Protein AF-A0A3M7L663-F1 (afdb_monomer_lite)

Radius of gyration: 18.8 Å; chains: 1; bounding box: 42×42×55 Å

Sequence (219 aa):
MSFLPFLPAAGPGDQDYEDTRSYIASDLKSLSQASSSDVWRTAVEDASLVRLLQSLLVYLPRPYEPGYDETLASLTLKVLSSLFTTRRHSNDAPSPALRSRAVKPLLGLGFVLEAAALLGALPGSRAVLGAMLAANPRLLDALPGAGRALARSLRGDAAAAARALSDAVDDASSRTRLACALGGLRATLFALGALLPACPASTLRLLARQHDLLEAAAE

pLDDT: mean 84.43, std 10.23, range [50.69, 98.12]

Secondary structure (DSSP, 8-state):
--PPPP---SSTT-HHHHHHHHHHHHHHHHHHHS-HHHHHHHHHH-HHHHHHHHHHHHHSPPTTSTT--HHHHHHHHHHHHHHHTS-S--TTSPPHHHHHHHHGGG-SHHHHHHHHHHHTTSTTHHHHHHHHHHH-THHHHHHHHHHHHHHHHHHHHHHHHHHHHHHTTT-HHHHHHHHHHHHHHHHHHHHHHHHHHH-HHHHHHHHTT-HHHHHHHH-

Organism: Auxenochlorella protothecoides (NCBI:txid3075)

Structure (mmCIF, N/CA/C/O backbone):
data_AF-A0A3M7L663-F1
#
_entry.id   AF-A0A3M7L663-F1
#
loop_
_atom_site.group_PDB
_atom_site.id
_atom_site.type_symbol
_atom_site.label_atom_id
_atom_site.label_alt_id
_atom_site.label_comp_id
_atom_site.label_asym_id
_atom_site.label_entity_id
_atom_site.label_seq_id
_atom_site.pdbx_PDB_ins_code
_atom_site.Cartn_x
_atom_site.Cartn_y
_atom_site.Cartn_z
_atom_site.occupancy
_atom_site.B_iso_or_equiv
_atom_site.auth_seq_id
_atom_site.auth_comp_id
_atom_site.auth_asym_id
_atom_site.auth_atom_id
_atom_site.pdbx_PDB_model_num
ATOM 1 N N . MET A 1 1 ? -18.214 12.870 4.683 1.00 72.62 1 MET A N 1
ATOM 2 C CA . MET A 1 1 ? -17.071 13.225 3.813 1.00 72.62 1 MET A CA 1
ATOM 3 C C . MET A 1 1 ? -17.015 12.172 2.713 1.00 72.62 1 MET A C 1
ATOM 5 O O . MET A 1 1 ? -17.692 11.171 2.879 1.00 72.62 1 MET A O 1
ATOM 9 N N . SER A 1 2 ? -16.361 12.414 1.582 1.00 89.56 2 SER A N 1
ATOM 10 C CA . SER A 1 2 ? -16.129 11.383 0.562 1.00 89.56 2 SER A CA 1
ATOM 11 C C . SER A 1 2 ? -14.700 11.555 0.085 1.00 89.56 2 SER A C 1
ATOM 13 O O . SER A 1 2 ? -14.333 12.656 -0.311 1.00 89.56 2 SER A O 1
ATOM 15 N N . PHE A 1 3 ? -13.916 10.488 0.132 1.00 95.62 3 PHE A N 1
ATOM 16 C CA . PHE A 1 3 ? -12.515 10.483 -0.268 1.00 95.62 3 PHE A CA 1
ATOM 17 C C . PHE A 1 3 ? -12.392 10.113 -1.746 1.00 95.62 3 PHE A C 1
ATOM 19 O O . PHE A 1 3 ? -13.004 9.145 -2.211 1.00 95.62 3 PHE A O 1
ATOM 26 N N . LEU A 1 4 ? -11.594 10.879 -2.489 1.00 95.38 4 LEU A N 1
ATOM 27 C CA . LEU A 1 4 ? -11.255 10.548 -3.873 1.00 95.38 4 LEU A CA 1
ATOM 28 C C . LEU A 1 4 ? -10.287 9.358 -3.898 1.00 95.38 4 LEU A C 1
ATOM 30 O O . LEU A 1 4 ? -9.388 9.311 -3.063 1.00 95.38 4 LEU A O 1
ATOM 34 N N . PRO A 1 5 ? -10.435 8.386 -4.815 1.00 94.62 5 PRO A N 1
ATOM 35 C CA . PRO A 1 5 ? -9.419 7.359 -5.006 1.00 94.62 5 PRO A CA 1
ATOM 36 C C . PRO A 1 5 ? -8.158 7.972 -5.628 1.00 94.62 5 PRO A C 1
ATOM 38 O O . PRO A 1 5 ? -8.238 8.891 -6.439 1.00 94.62 5 PRO A O 1
ATOM 41 N N . PHE A 1 6 ? -6.996 7.424 -5.287 1.00 94.94 6 PHE A N 1
ATOM 42 C CA . PHE A 1 6 ? -5.737 7.779 -5.929 1.00 94.94 6 PHE A CA 1
ATOM 43 C C . PHE A 1 6 ? -5.602 7.017 -7.252 1.00 94.94 6 PHE A C 1
ATOM 45 O O . PHE A 1 6 ? -5.745 5.793 -7.288 1.00 94.94 6 PHE A O 1
ATOM 52 N N . LEU A 1 7 ? -5.327 7.731 -8.338 1.00 92.69 7 LEU A N 1
ATOM 53 C CA . LEU A 1 7 ? -5.101 7.161 -9.664 1.00 92.69 7 LEU A CA 1
ATOM 54 C C . LEU A 1 7 ? -3.700 7.552 -10.147 1.00 92.69 7 LEU A C 1
ATOM 56 O O . LEU A 1 7 ? -3.230 8.633 -9.794 1.00 92.69 7 LEU A O 1
ATOM 60 N N . PRO A 1 8 ? -3.015 6.691 -10.919 1.00 89.44 8 PRO A N 1
ATOM 61 C CA . PRO A 1 8 ? -1.727 7.049 -11.498 1.00 89.44 8 PRO A CA 1
ATOM 62 C C . PRO A 1 8 ? -1.898 8.173 -12.528 1.00 89.44 8 PRO A C 1
ATOM 64 O O . PRO A 1 8 ? -2.930 8.245 -13.197 1.00 89.44 8 PRO A O 1
ATOM 67 N N . ALA A 1 9 ? -0.874 9.015 -12.679 1.00 88.31 9 ALA A N 1
ATOM 68 C CA . ALA A 1 9 ? -0.853 10.057 -13.702 1.00 88.31 9 ALA A CA 1
ATOM 69 C C . ALA A 1 9 ? -1.015 9.449 -15.106 1.00 88.31 9 ALA A C 1
ATOM 71 O O . ALA A 1 9 ? -0.360 8.456 -15.438 1.00 88.31 9 ALA A O 1
ATOM 72 N N . ALA A 1 10 ? -1.849 10.062 -15.947 1.00 86.81 10 ALA A N 1
ATOM 73 C CA . ALA A 1 10 ? -2.042 9.643 -17.334 1.00 86.81 10 ALA A CA 1
ATOM 74 C C . ALA A 1 10 ? -0.840 9.998 -18.228 1.00 86.81 10 ALA A C 1
ATOM 76 O O . ALA A 1 10 ? -0.650 9.400 -19.288 1.00 86.81 10 ALA A O 1
ATOM 77 N N . GLY A 1 11 ? -0.008 10.953 -17.801 1.00 83.81 11 GLY A N 1
ATOM 78 C CA . GLY A 1 11 ? 1.211 11.346 -18.497 1.00 83.81 11 GLY A CA 1
ATOM 79 C C . GLY A 1 11 ? 1.946 12.515 -17.830 1.00 83.81 11 GLY A C 1
ATOM 80 O O . GLY A 1 11 ? 1.529 13.007 -16.781 1.00 83.81 11 GLY A O 1
ATOM 81 N N . PRO A 1 12 ? 3.065 12.969 -18.422 1.00 79.62 12 PRO A N 1
ATOM 82 C CA . PRO A 1 12 ? 3.799 14.131 -17.932 1.00 79.62 12 PRO A CA 1
ATOM 83 C C . PRO A 1 12 ? 2.931 15.396 -17.962 1.00 79.62 12 PRO A C 1
ATOM 85 O O . PRO A 1 12 ? 2.367 15.726 -19.003 1.00 79.62 12 PRO A O 1
ATOM 88 N N . GLY A 1 13 ? 2.870 16.126 -16.844 1.00 81.00 13 GLY A N 1
ATOM 89 C CA . GLY A 1 13 ? 2.108 17.379 -16.747 1.00 81.00 13 GLY A CA 1
ATOM 90 C C . GLY A 1 13 ? 0.595 17.199 -16.592 1.00 81.00 13 GLY A C 1
ATOM 91 O O . GLY A 1 13 ? -0.155 18.119 -16.905 1.00 81.00 13 GLY A O 1
ATOM 92 N N . ASP A 1 14 ? 0.149 16.028 -16.139 1.00 89.75 14 ASP A N 1
ATOM 93 C CA . ASP A 1 14 ? -1.253 15.757 -15.828 1.00 89.75 14 ASP A CA 1
ATOM 94 C C . ASP A 1 14 ? -1.731 16.617 -14.640 1.00 89.75 14 ASP A C 1
ATOM 96 O O . ASP A 1 14 ? -1.441 16.331 -13.476 1.00 89.75 14 ASP A O 1
ATOM 100 N N . GLN A 1 15 ? -2.435 17.709 -14.950 1.00 89.88 15 GLN A N 1
ATOM 101 C CA . GLN A 1 15 ? -2.935 18.652 -13.948 1.00 89.88 15 GLN A CA 1
ATOM 102 C C . GLN A 1 15 ? -4.037 18.033 -13.079 1.00 89.88 15 GLN A C 1
ATOM 104 O O . GLN A 1 15 ? -4.064 18.278 -11.874 1.00 89.88 15 GLN A O 1
ATOM 109 N N . ASP A 1 16 ? -4.895 17.189 -13.659 1.00 89.25 16 ASP A N 1
ATOM 110 C CA . ASP A 1 16 ? -5.972 16.521 -12.923 1.00 89.25 16 ASP A CA 1
ATOM 111 C C . ASP A 1 16 ? -5.389 15.571 -11.865 1.00 89.25 16 ASP A C 1
ATOM 113 O O . ASP A 1 16 ? -5.913 15.464 -10.749 1.00 89.25 16 ASP A O 1
ATOM 117 N N . TYR A 1 17 ? -4.266 14.917 -12.183 1.00 90.88 17 TYR A N 1
ATOM 118 C CA . TYR A 1 17 ? -3.497 14.124 -11.226 1.00 90.88 17 TYR A CA 1
ATOM 119 C C . TYR A 1 17 ? -2.946 14.975 -10.072 1.00 90.88 17 TYR A C 1
ATOM 121 O O . TYR A 1 17 ? -3.133 14.604 -8.911 1.00 90.88 17 TYR A O 1
ATOM 129 N N . GLU A 1 18 ? -2.299 16.111 -10.351 1.00 91.62 18 GLU A N 1
ATOM 130 C CA . GLU A 1 18 ? -1.720 16.967 -9.301 1.00 91.62 18 GLU A CA 1
ATOM 131 C C . GLU A 1 18 ? -2.792 17.609 -8.405 1.00 91.62 18 GLU A C 1
ATOM 133 O O . GLU A 1 18 ? -2.623 17.683 -7.180 1.00 91.62 18 GLU A O 1
ATOM 138 N N . ASP A 1 19 ? -3.929 18.000 -8.981 1.00 92.81 19 ASP A N 1
ATOM 139 C CA . ASP A 1 19 ? -5.071 18.528 -8.236 1.00 92.81 19 ASP A CA 1
ATOM 140 C C . ASP A 1 19 ? -5.664 17.437 -7.330 1.00 92.81 19 ASP A C 1
ATOM 142 O O . ASP A 1 19 ? -5.813 17.632 -6.118 1.00 92.81 19 ASP A O 1
ATOM 146 N N . THR A 1 20 ? -5.919 16.243 -7.880 1.00 93.00 20 THR A N 1
ATOM 147 C CA . THR A 1 20 ? -6.428 15.088 -7.121 1.00 93.00 20 THR A CA 1
ATOM 148 C C . THR A 1 20 ? -5.476 14.699 -5.992 1.00 93.00 20 THR A C 1
ATOM 150 O O . THR A 1 20 ? -5.899 14.492 -4.850 1.00 93.00 20 THR A O 1
ATOM 153 N N . ARG A 1 21 ? -4.172 14.648 -6.276 1.00 94.38 21 ARG A N 1
ATOM 154 C CA . ARG A 1 21 ? -3.126 14.370 -5.288 1.00 94.38 21 ARG A CA 1
ATOM 155 C C . ARG A 1 21 ? -3.122 15.409 -4.168 1.00 94.38 21 ARG A C 1
ATOM 157 O O . ARG A 1 21 ? -3.004 15.031 -3.002 1.00 94.38 21 ARG A O 1
ATOM 164 N N . SER A 1 22 ? -3.300 16.688 -4.492 1.00 94.75 22 SER A N 1
ATOM 165 C CA . SER A 1 22 ? -3.362 17.776 -3.508 1.00 94.75 22 SER A CA 1
ATOM 166 C C . SER A 1 22 ? -4.582 17.661 -2.588 1.00 94.75 22 SER A C 1
ATOM 168 O O . SER A 1 22 ? -4.446 17.800 -1.368 1.00 94.75 22 SER A O 1
ATOM 170 N N . TYR A 1 23 ? -5.757 17.329 -3.137 1.00 95.62 23 TYR A N 1
ATOM 171 C CA . TYR A 1 23 ? -6.958 17.057 -2.338 1.00 95.62 23 TYR A CA 1
ATOM 172 C C . TYR A 1 23 ? -6.752 15.869 -1.395 1.00 95.62 23 TYR A C 1
ATOM 174 O O . TYR A 1 23 ? -6.980 15.987 -0.190 1.00 95.62 23 TYR A O 1
ATOM 182 N N . ILE A 1 24 ? -6.230 14.755 -1.913 1.00 97.06 24 ILE A N 1
ATOM 183 C CA . ILE A 1 24 ? -5.941 13.559 -1.114 1.00 97.06 24 ILE A CA 1
ATOM 184 C C . ILE A 1 24 ? -4.927 13.871 -0.004 1.00 97.06 24 ILE A C 1
ATOM 186 O O . ILE A 1 24 ? -5.111 13.447 1.138 1.00 97.06 24 ILE A O 1
ATOM 190 N N . ALA A 1 25 ? -3.871 14.632 -0.296 1.00 97.00 25 ALA A N 1
ATOM 191 C CA . ALA A 1 25 ? -2.881 15.027 0.702 1.00 97.00 25 ALA A CA 1
ATOM 192 C C . ALA A 1 25 ? -3.508 15.863 1.831 1.00 97.00 25 ALA A C 1
ATOM 194 O O . ALA A 1 25 ? -3.202 15.638 3.004 1.00 97.00 25 ALA A O 1
ATOM 195 N N . SER A 1 26 ? -4.412 16.790 1.500 1.00 97.06 26 SER A N 1
ATOM 196 C CA . SER A 1 26 ? -5.162 17.590 2.478 1.00 97.06 26 SER A CA 1
ATOM 197 C C . SER A 1 26 ? -6.078 16.728 3.358 1.00 97.06 26 SER A C 1
ATOM 199 O O . SER A 1 26 ? -6.075 16.863 4.589 1.00 97.06 26 SER A O 1
ATOM 201 N N . ASP A 1 27 ? -6.802 15.787 2.752 1.00 97.12 27 ASP A N 1
ATOM 202 C CA . ASP A 1 27 ? -7.691 14.857 3.453 1.00 97.12 27 ASP A CA 1
ATOM 203 C C . ASP A 1 27 ? -6.912 13.948 4.410 1.00 97.12 27 ASP A C 1
ATOM 205 O O . ASP A 1 27 ? -7.245 13.830 5.594 1.00 97.12 27 ASP A O 1
ATOM 209 N N . LEU A 1 28 ? -5.817 13.349 3.936 1.00 97.56 28 LEU A N 1
ATOM 210 C CA . LEU A 1 28 ? -4.963 12.503 4.766 1.00 97.56 28 LEU A CA 1
ATOM 211 C C . LEU A 1 28 ? -4.250 13.300 5.857 1.00 97.56 28 LEU A C 1
ATOM 213 O O . LEU A 1 28 ? -4.067 12.785 6.959 1.00 97.56 28 LEU A O 1
ATOM 217 N N . LYS A 1 29 ? -3.862 14.553 5.593 1.00 97.75 29 LYS A N 1
ATOM 218 C CA . LYS A 1 29 ? -3.292 15.441 6.612 1.00 97.75 29 LYS A CA 1
ATOM 219 C C . LYS A 1 29 ? -4.296 15.675 7.733 1.00 97.75 29 LYS A C 1
ATOM 221 O O . LYS A 1 29 ? -3.938 15.469 8.893 1.00 97.75 29 LYS A O 1
ATOM 226 N N . SER A 1 30 ? -5.536 16.007 7.383 1.00 96.75 30 SER A N 1
ATOM 227 C CA . SER A 1 30 ? -6.635 16.188 8.337 1.00 96.75 30 SER A CA 1
ATOM 228 C C . SER A 1 30 ? -6.870 14.921 9.166 1.00 96.75 30 SER A C 1
ATOM 230 O O . SER A 1 30 ? -6.869 14.974 10.394 1.00 96.75 30 SER A O 1
ATOM 232 N N . LEU A 1 31 ? -6.955 13.754 8.518 1.00 95.94 31 LEU A N 1
ATOM 233 C CA . LEU A 1 31 ? -7.116 12.468 9.206 1.00 95.94 31 LEU A CA 1
ATOM 234 C C . LEU A 1 31 ? -5.916 12.092 10.083 1.00 95.94 31 LEU A C 1
ATOM 236 O O . LEU A 1 31 ? -6.095 11.512 11.150 1.00 95.94 31 LEU A O 1
ATOM 240 N N . SER A 1 32 ? -4.692 12.420 9.666 1.00 94.94 32 SER A N 1
ATOM 241 C CA . SER A 1 32 ? -3.479 12.109 10.434 1.00 94.94 32 SER A CA 1
ATOM 242 C C . SER A 1 32 ? -3.368 12.902 11.740 1.00 94.94 32 SER A C 1
ATOM 244 O O . SER A 1 32 ? -2.608 12.513 12.626 1.00 94.94 32 SER A O 1
ATOM 246 N N . GLN A 1 33 ? -4.101 14.013 11.841 1.00 95.19 33 GLN A N 1
ATOM 247 C CA . GLN A 1 33 ? -4.189 14.867 13.025 1.00 95.19 33 GLN A CA 1
ATOM 248 C C . GLN A 1 33 ? -5.426 14.554 13.881 1.00 95.19 33 GLN A C 1
ATOM 250 O O . GLN A 1 33 ? -5.498 14.992 15.028 1.00 95.19 33 GLN A O 1
ATOM 255 N N . ALA A 1 34 ? -6.389 13.801 13.341 1.00 93.38 34 ALA A N 1
ATOM 256 C CA . ALA A 1 34 ? -7.596 13.403 14.047 1.00 93.38 34 ALA A CA 1
ATOM 257 C C . ALA A 1 34 ? -7.304 12.357 15.133 1.00 93.38 34 ALA A C 1
ATOM 259 O O . ALA A 1 34 ? -6.309 11.625 15.091 1.00 93.38 34 ALA A O 1
ATOM 260 N N . SER A 1 35 ? -8.209 12.250 16.109 1.00 90.81 35 SER A N 1
ATOM 261 C CA . SER A 1 35 ? -8.123 11.184 17.103 1.00 90.81 35 SER A CA 1
ATOM 262 C C . SER A 1 35 ? -8.306 9.821 16.429 1.00 90.81 35 SER A C 1
ATOM 264 O O . SER A 1 35 ? -9.033 9.680 15.443 1.00 90.81 35 SER A O 1
ATOM 266 N N . SER A 1 36 ? -7.694 8.770 16.974 1.00 89.06 36 SER A N 1
ATOM 267 C CA . SER A 1 36 ? -7.859 7.431 16.400 1.00 89.06 36 SER A CA 1
ATOM 268 C C . SER A 1 36 ? -9.311 6.944 16.429 1.00 89.06 36 SER A C 1
ATOM 270 O O . SER A 1 36 ? -9.698 6.174 15.555 1.00 89.06 36 SER A O 1
ATOM 272 N N . SER A 1 37 ? -10.122 7.403 17.392 1.00 88.12 37 SER A N 1
ATOM 273 C CA . SER A 1 37 ? -11.564 7.127 17.427 1.00 88.12 37 SER A CA 1
ATOM 274 C C . SER A 1 37 ? -12.286 7.751 16.228 1.00 88.12 37 SER A C 1
ATOM 276 O O . SER A 1 37 ? -13.129 7.091 15.626 1.00 88.12 37 SER A O 1
ATOM 278 N N . ASP A 1 38 ? -11.924 8.973 15.828 1.00 90.81 38 ASP A N 1
ATOM 279 C CA . ASP A 1 38 ? -12.528 9.645 14.669 1.00 90.81 38 ASP A CA 1
ATOM 280 C C . ASP A 1 38 ? -12.096 9.001 13.347 1.00 90.81 38 ASP A C 1
ATOM 282 O O . ASP A 1 38 ? -12.925 8.796 12.458 1.00 90.81 38 ASP A O 1
ATOM 286 N N . VAL A 1 39 ? -10.826 8.595 13.233 1.00 92.88 39 VAL A N 1
ATOM 287 C CA . VAL A 1 39 ? -10.336 7.830 12.071 1.00 92.88 39 VAL A CA 1
ATOM 288 C C . VAL A 1 39 ? -11.094 6.507 11.943 1.00 92.88 39 VAL A C 1
ATOM 290 O O . VAL A 1 39 ? -11.540 6.139 10.857 1.00 92.88 39 VAL A O 1
ATOM 293 N N . TRP A 1 40 ? -11.297 5.807 13.061 1.00 90.75 40 TRP A N 1
ATOM 294 C CA . TRP A 1 40 ? -12.079 4.575 13.096 1.00 90.75 40 TRP A CA 1
ATOM 295 C C . TRP A 1 40 ? -13.548 4.786 12.737 1.00 90.75 40 TRP A C 1
ATOM 297 O O . TRP A 1 40 ? -14.097 3.990 11.976 1.00 90.75 40 TRP A O 1
ATOM 307 N N . ARG A 1 41 ? -14.178 5.841 13.263 1.00 90.75 41 ARG A N 1
ATOM 308 C CA . ARG A 1 41 ? -15.555 6.214 12.920 1.00 90.75 41 ARG A CA 1
ATOM 309 C C . ARG A 1 41 ? -15.678 6.447 11.415 1.00 90.75 41 ARG A C 1
ATOM 311 O O . ARG A 1 41 ? -16.506 5.816 10.768 1.00 90.75 41 ARG A O 1
ATOM 318 N N . THR A 1 42 ? -14.758 7.229 10.853 1.00 93.94 42 THR A N 1
ATOM 319 C CA . THR A 1 42 ? -14.693 7.520 9.415 1.00 93.94 42 THR A CA 1
ATOM 320 C C . THR A 1 42 ? -14.548 6.242 8.590 1.00 93.94 42 THR A C 1
ATOM 322 O O . THR A 1 42 ? -15.305 6.034 7.653 1.00 93.94 42 THR A O 1
ATOM 325 N N . ALA A 1 43 ? -13.635 5.338 8.958 1.00 93.19 43 ALA A N 1
ATOM 326 C CA . ALA A 1 43 ? -13.425 4.086 8.224 1.00 93.19 43 ALA A CA 1
ATOM 327 C C . ALA A 1 43 ? -14.631 3.128 8.269 1.00 93.19 43 ALA A C 1
ATOM 329 O O . ALA A 1 43 ? -14.787 2.293 7.378 1.00 93.19 43 ALA A O 1
ATOM 330 N N . VAL A 1 44 ? -15.462 3.208 9.314 1.00 91.69 44 VAL A N 1
ATOM 331 C CA . VAL A 1 44 ? -16.685 2.401 9.449 1.00 91.69 44 VAL A CA 1
ATOM 332 C C . VAL A 1 44 ? -17.847 3.016 8.669 1.00 91.69 44 VAL A C 1
ATOM 334 O O . VAL A 1 44 ? -18.614 2.280 8.049 1.00 91.69 44 VAL A O 1
ATOM 337 N N . GLU A 1 45 ? -17.987 4.338 8.716 1.00 92.75 45 GLU A N 1
ATOM 338 C CA . GLU A 1 45 ? -19.111 5.070 8.123 1.00 92.75 45 GLU A CA 1
ATOM 339 C C . GLU A 1 45 ? -18.915 5.351 6.630 1.00 92.75 45 GLU A C 1
ATOM 341 O O . GLU A 1 45 ? -19.888 5.391 5.879 1.00 92.75 45 GLU A O 1
ATOM 346 N N . ASP A 1 46 ? -17.668 5.498 6.183 1.00 94.31 46 ASP A N 1
ATOM 347 C CA . ASP A 1 46 ? -17.324 5.878 4.820 1.00 94.31 46 ASP A CA 1
ATOM 348 C C . ASP A 1 46 ? -16.334 4.891 4.184 1.00 94.31 46 ASP A C 1
ATOM 350 O O . ASP A 1 46 ? -15.119 4.909 4.405 1.00 94.31 46 ASP A O 1
ATOM 354 N N . ALA A 1 47 ? -16.870 4.030 3.317 1.00 93.31 47 ALA A N 1
ATOM 355 C CA . ALA A 1 47 ? -16.088 3.042 2.584 1.00 93.31 47 ALA A CA 1
ATOM 356 C C . ALA A 1 47 ? -15.084 3.667 1.596 1.00 93.31 47 ALA A C 1
ATOM 358 O O . ALA A 1 47 ? -14.161 2.972 1.158 1.00 93.31 47 ALA A O 1
ATOM 359 N N . SER A 1 48 ? -15.242 4.943 1.224 1.00 96.44 48 SER A N 1
ATOM 360 C CA . SER A 1 48 ? -14.320 5.617 0.306 1.00 96.44 48 SER A CA 1
ATOM 361 C C . SER A 1 48 ? -12.936 5.830 0.924 1.00 96.44 48 SER A C 1
ATOM 363 O O . SER A 1 48 ? -11.951 5.731 0.198 1.00 96.44 48 SER A O 1
ATOM 365 N N . LEU A 1 49 ? -12.820 5.954 2.256 1.00 96.81 49 LEU A N 1
ATOM 366 C CA . LEU A 1 49 ? -11.518 5.999 2.937 1.00 96.81 49 LEU A CA 1
ATOM 367 C C . LEU A 1 49 ? -10.721 4.711 2.705 1.00 96.81 49 LEU A C 1
ATOM 369 O O . LEU A 1 49 ? -9.540 4.743 2.364 1.00 96.81 49 LEU A O 1
ATOM 373 N N . VAL A 1 50 ? -11.368 3.554 2.862 1.00 95.44 50 VAL A N 1
ATOM 374 C CA . VAL A 1 50 ? -10.712 2.255 2.651 1.00 95.44 50 VAL A CA 1
ATOM 375 C C . VAL A 1 50 ? -10.288 2.098 1.191 1.00 95.44 50 VAL A C 1
ATOM 377 O O . VAL A 1 50 ? -9.189 1.613 0.929 1.00 95.44 50 VAL A O 1
ATOM 380 N N . ARG A 1 51 ? -11.117 2.555 0.243 1.00 96.19 51 ARG A N 1
ATOM 381 C CA . ARG A 1 51 ? -10.780 2.549 -1.190 1.00 96.19 51 ARG A CA 1
ATOM 382 C C . ARG A 1 51 ? -9.606 3.471 -1.507 1.00 96.19 51 ARG A C 1
ATOM 384 O O . ARG A 1 51 ? -8.719 3.056 -2.246 1.00 96.19 51 ARG A O 1
ATOM 391 N N . LEU A 1 52 ? -9.563 4.667 -0.917 1.00 97.50 52 LEU A N 1
ATOM 392 C CA . LEU A 1 52 ? -8.425 5.575 -1.025 1.00 97.50 52 LEU A CA 1
ATOM 393 C C . LEU A 1 52 ? -7.144 4.886 -0.536 1.00 97.50 52 LEU A C 1
ATOM 395 O O . LEU A 1 52 ? -6.176 4.801 -1.286 1.00 97.50 52 LEU A O 1
ATOM 399 N N . LEU A 1 53 ? -7.154 4.310 0.670 1.00 97.62 53 LEU A N 1
ATOM 400 C CA . LEU A 1 53 ? -5.991 3.601 1.214 1.00 97.62 53 LEU A CA 1
ATOM 401 C C . LEU A 1 53 ? -5.549 2.444 0.306 1.00 97.62 53 LEU A C 1
ATOM 403 O O . LEU A 1 53 ? -4.365 2.325 0.017 1.00 97.62 53 LEU A O 1
ATOM 407 N N . GLN A 1 54 ? -6.479 1.630 -0.202 1.00 96.62 54 GLN A N 1
ATOM 408 C CA . GLN A 1 54 ? -6.161 0.571 -1.168 1.00 96.62 54 GLN A CA 1
ATOM 409 C C . GLN A 1 54 ? -5.503 1.128 -2.433 1.00 96.62 54 GLN A C 1
ATOM 411 O O . GLN A 1 54 ? -4.488 0.602 -2.880 1.00 96.62 54 GLN A O 1
ATOM 416 N N . SER A 1 55 ? -6.066 2.195 -2.996 1.00 96.88 55 SER A N 1
ATOM 417 C CA . SER A 1 55 ? -5.550 2.809 -4.216 1.00 96.88 55 SER A CA 1
ATOM 418 C C . SER A 1 55 ? -4.172 3.452 -4.023 1.00 96.88 55 SER A C 1
ATOM 420 O O . SER A 1 55 ? -3.320 3.303 -4.888 1.00 96.88 55 SER A O 1
ATOM 422 N N . LEU A 1 56 ? -3.898 4.058 -2.862 1.00 97.00 56 LEU A N 1
ATOM 423 C CA . LEU A 1 56 ? -2.570 4.573 -2.512 1.00 97.00 56 LEU A CA 1
ATOM 424 C C . LEU A 1 56 ? -1.551 3.448 -2.379 1.00 97.00 56 LEU A C 1
ATOM 426 O O . LEU A 1 56 ? -0.454 3.549 -2.918 1.00 97.00 56 LEU A O 1
ATOM 430 N N . LEU A 1 57 ? -1.916 2.357 -1.697 1.00 95.56 57 LEU A N 1
ATOM 431 C CA . LEU A 1 57 ? -1.039 1.196 -1.580 1.00 95.56 57 LEU A CA 1
ATOM 432 C C . LEU A 1 57 ? -0.662 0.653 -2.960 1.00 95.56 57 LEU A C 1
ATOM 434 O O . LEU A 1 57 ? 0.492 0.307 -3.171 1.00 95.56 57 LEU A O 1
ATOM 438 N N . VAL A 1 58 ? -1.594 0.614 -3.909 1.00 93.19 58 VAL A N 1
ATOM 439 C CA . VAL A 1 58 ? -1.349 0.040 -5.239 1.00 93.19 58 VAL A CA 1
ATOM 440 C C . VAL A 1 58 ? -0.631 1.011 -6.176 1.00 93.19 58 VAL A C 1
ATOM 442 O O . VAL A 1 58 ? 0.334 0.613 -6.816 1.00 93.19 58 VAL A O 1
ATOM 445 N N . TYR A 1 59 ? -1.079 2.262 -6.262 1.00 94.50 59 TYR A N 1
ATOM 446 C CA . TYR A 1 59 ? -0.689 3.168 -7.347 1.00 94.50 59 TYR A CA 1
ATOM 447 C C . TYR A 1 59 ? 0.297 4.263 -6.944 1.00 94.50 59 TYR A C 1
ATOM 449 O O . TYR A 1 59 ? 0.851 4.907 -7.833 1.00 94.50 59 TYR A O 1
ATOM 457 N N . LEU A 1 60 ? 0.528 4.509 -5.648 1.00 94.12 60 LEU A N 1
ATOM 458 C CA . LEU A 1 60 ? 1.555 5.471 -5.250 1.00 94.12 60 LEU A CA 1
ATOM 459 C C . LEU A 1 60 ? 2.931 4.921 -5.655 1.00 94.12 60 LEU A C 1
ATOM 461 O O . LEU A 1 60 ? 3.233 3.778 -5.277 1.00 94.12 60 LEU A O 1
ATOM 465 N N . PRO A 1 61 ? 3.771 5.702 -6.367 1.00 91.94 61 PRO A N 1
ATOM 466 C CA . PRO A 1 61 ? 5.104 5.250 -6.725 1.00 91.94 61 PRO A CA 1
ATOM 467 C C . PRO A 1 61 ? 5.875 4.806 -5.487 1.00 91.94 61 PRO A C 1
ATOM 469 O O . PRO A 1 61 ? 5.643 5.275 -4.371 1.00 91.94 61 PRO A O 1
ATOM 472 N N . ARG A 1 62 ? 6.765 3.845 -5.663 1.00 90.75 62 ARG A N 1
ATOM 473 C CA . ARG A 1 62 ? 7.554 3.247 -4.588 1.00 90.75 62 ARG A CA 1
ATOM 474 C C . ARG A 1 62 ? 8.750 4.138 -4.254 1.00 90.75 62 ARG A C 1
ATOM 476 O O . ARG A 1 62 ? 9.166 4.912 -5.108 1.00 90.75 62 ARG A O 1
ATOM 483 N N . PRO A 1 63 ? 9.392 3.987 -3.077 1.00 89.81 63 PRO A N 1
ATOM 484 C CA . PRO A 1 63 ? 10.545 4.812 -2.677 1.00 89.81 63 PRO A CA 1
ATOM 485 C C . PRO A 1 63 ? 11.708 4.844 -3.675 1.00 89.81 63 PRO A C 1
ATOM 487 O O . PRO A 1 63 ? 12.594 5.690 -3.606 1.00 89.81 63 PRO A O 1
ATOM 490 N N . TYR A 1 64 ? 11.735 3.871 -4.574 1.00 83.38 64 TYR A N 1
ATOM 491 C CA . TYR A 1 64 ? 12.742 3.709 -5.595 1.00 83.38 64 TYR A CA 1
ATOM 492 C C . TYR A 1 64 ? 12.334 4.155 -7.002 1.00 83.38 64 TYR A C 1
ATOM 494 O O . TYR A 1 64 ? 13.158 4.088 -7.920 1.00 83.38 64 TYR A O 1
ATOM 502 N N . GLU A 1 65 ? 11.079 4.539 -7.181 1.00 87.38 65 GLU A N 1
ATOM 503 C CA . GLU A 1 65 ? 10.518 4.949 -8.457 1.00 87.38 65 GLU A CA 1
ATOM 504 C C . GLU A 1 65 ? 10.541 6.478 -8.581 1.00 87.38 65 GLU A C 1
ATOM 506 O O . GLU A 1 65 ? 10.414 7.195 -7.581 1.00 87.38 65 GLU A O 1
ATOM 511 N N . PRO A 1 66 ? 10.694 7.012 -9.804 1.00 86.19 66 PRO A N 1
ATOM 512 C CA . PRO A 1 66 ? 10.488 8.431 -10.054 1.00 86.19 66 PRO A CA 1
ATOM 513 C C . PRO A 1 66 ? 9.081 8.866 -9.626 1.00 86.19 66 PRO A C 1
ATOM 515 O O . PRO A 1 66 ? 8.110 8.147 -9.844 1.00 86.19 66 PRO A O 1
ATOM 518 N N . GLY A 1 67 ? 8.968 10.059 -9.041 1.00 87.81 67 GLY A N 1
ATOM 519 C CA . GLY A 1 67 ? 7.677 10.592 -8.592 1.00 87.81 67 GLY A CA 1
ATOM 520 C C . GLY A 1 67 ? 7.201 10.065 -7.235 1.00 87.81 67 GLY A C 1
ATOM 521 O O . GLY A 1 67 ? 6.060 10.329 -6.862 1.00 87.81 67 GLY A O 1
ATOM 522 N N . TYR A 1 68 ? 8.053 9.357 -6.481 1.00 92.06 68 TYR A N 1
ATOM 523 C CA . TYR A 1 68 ? 7.758 8.997 -5.094 1.00 92.06 68 TYR A CA 1
ATOM 524 C C . TYR A 1 68 ? 7.434 10.226 -4.241 1.00 92.06 68 TYR A C 1
ATOM 526 O O . TYR A 1 68 ? 8.214 11.177 -4.165 1.00 92.06 68 TYR A O 1
ATOM 534 N N . ASP A 1 69 ? 6.299 10.163 -3.549 1.00 94.19 69 ASP A N 1
ATOM 535 C CA . ASP A 1 69 ? 5.873 11.171 -2.589 1.00 94.19 69 ASP A CA 1
ATOM 536 C C . ASP A 1 69 ? 5.966 10.619 -1.163 1.00 94.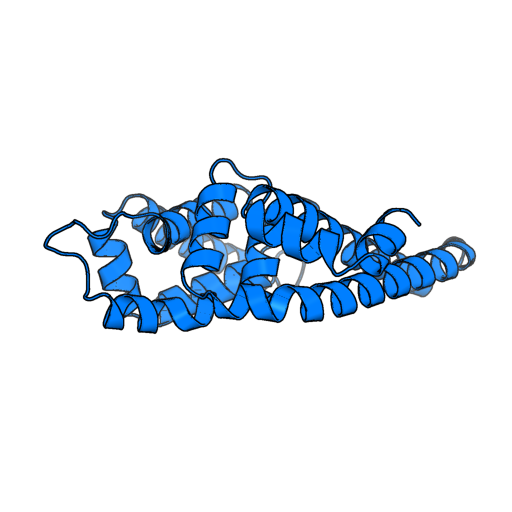19 69 ASP A C 1
ATOM 538 O O . ASP A 1 69 ? 5.041 9.986 -0.643 1.00 94.19 69 ASP A O 1
ATOM 542 N N . GLU A 1 70 ? 7.095 10.891 -0.507 1.00 95.56 70 GLU A N 1
ATOM 543 C CA . GLU A 1 70 ? 7.327 10.488 0.882 1.00 95.56 70 GLU A CA 1
ATOM 544 C C . GLU A 1 70 ? 6.321 11.121 1.853 1.00 95.56 70 GLU A C 1
ATOM 546 O O . GLU A 1 70 ? 5.961 10.509 2.864 1.00 95.56 70 GLU A O 1
ATOM 551 N N . THR A 1 71 ? 5.826 12.324 1.548 1.00 96.19 71 THR A N 1
ATOM 552 C CA . THR A 1 71 ? 4.838 13.003 2.392 1.00 96.19 71 THR A CA 1
ATOM 553 C C . THR A 1 71 ? 3.528 12.232 2.359 1.00 96.19 71 THR A C 1
ATOM 555 O O . THR A 1 71 ? 2.976 11.903 3.413 1.00 96.19 71 THR A O 1
ATOM 558 N N . LEU A 1 72 ? 3.055 11.880 1.164 1.00 96.69 72 LEU A N 1
ATOM 559 C CA . LEU A 1 72 ? 1.815 11.131 1.000 1.00 96.69 72 LEU A CA 1
ATOM 560 C C . LEU A 1 72 ? 1.924 9.714 1.575 1.00 96.69 72 LEU A C 1
ATOM 562 O O . LEU A 1 72 ? 1.010 9.258 2.269 1.00 96.69 72 LEU A O 1
ATOM 566 N N . ALA A 1 73 ? 3.065 9.047 1.385 1.00 97.25 73 ALA A N 1
ATOM 567 C CA . ALA A 1 73 ? 3.346 7.750 1.997 1.00 97.25 73 ALA A CA 1
ATOM 568 C C . ALA A 1 73 ? 3.356 7.835 3.538 1.00 97.25 73 ALA A C 1
ATOM 570 O O . ALA A 1 73 ? 2.734 7.016 4.219 1.00 97.25 73 ALA A O 1
ATOM 571 N N . SER A 1 74 ? 3.974 8.874 4.107 1.00 97.69 74 SER A N 1
ATOM 572 C CA . SER A 1 74 ? 4.008 9.112 5.556 1.00 97.69 74 SER A CA 1
ATOM 573 C C . SER A 1 74 ? 2.627 9.401 6.143 1.00 97.69 74 SER A C 1
ATOM 575 O O . SER A 1 74 ? 2.290 8.901 7.218 1.00 97.69 74 SER A O 1
ATOM 577 N N . LEU A 1 75 ? 1.802 10.189 5.450 1.00 98.12 75 LEU A N 1
ATOM 578 C CA . LEU A 1 75 ? 0.419 10.441 5.853 1.00 98.12 75 LEU A CA 1
ATOM 579 C C . LEU A 1 75 ? -0.418 9.157 5.800 1.00 98.12 75 LEU A C 1
ATOM 581 O O . LEU A 1 75 ? -1.123 8.843 6.760 1.00 98.12 75 LEU A O 1
ATOM 585 N N . THR A 1 76 ? -0.265 8.370 4.733 1.00 97.75 76 THR A N 1
ATOM 586 C CA . THR A 1 76 ? -0.900 7.052 4.586 1.00 97.75 76 THR A CA 1
ATOM 587 C C . THR A 1 76 ? -0.526 6.133 5.748 1.00 97.75 76 THR A C 1
ATOM 589 O O . THR A 1 76 ? -1.403 5.541 6.382 1.00 97.75 76 THR A O 1
ATOM 592 N N . LEU A 1 77 ? 0.763 6.065 6.099 1.00 96.94 77 LEU A N 1
ATOM 593 C CA . LEU A 1 77 ? 1.241 5.274 7.230 1.00 96.94 77 LEU A CA 1
ATOM 594 C C . LEU A 1 77 ? 0.626 5.731 8.557 1.00 96.94 77 LEU A C 1
ATOM 596 O O . LEU A 1 77 ? 0.247 4.887 9.366 1.00 96.94 77 LEU A O 1
ATOM 600 N N . LYS A 1 78 ? 0.498 7.041 8.795 1.00 96.44 78 LYS A N 1
ATOM 601 C CA . LYS A 1 78 ? -0.131 7.569 10.018 1.00 96.44 78 LYS A CA 1
ATOM 602 C C . LYS A 1 78 ? -1.598 7.161 10.125 1.00 96.44 78 LYS A C 1
ATOM 604 O O . LYS A 1 78 ? -2.020 6.711 11.189 1.00 96.44 78 LYS A O 1
ATOM 609 N N . VAL A 1 79 ? -2.357 7.249 9.031 1.00 96.38 79 VAL A N 1
ATOM 610 C CA . VAL A 1 79 ? -3.763 6.814 9.003 1.00 96.38 79 VAL A CA 1
ATOM 611 C C . VAL A 1 79 ? -3.871 5.306 9.244 1.00 96.38 79 VAL A C 1
ATOM 613 O O . VAL A 1 79 ? -4.643 4.873 10.100 1.00 96.38 79 VAL A O 1
ATOM 616 N N . LEU A 1 80 ? -3.047 4.494 8.572 1.00 95.75 80 LEU A N 1
ATOM 617 C CA . LEU A 1 80 ? -2.993 3.047 8.813 1.00 95.75 80 LEU A CA 1
ATOM 618 C C . LEU A 1 80 ? -2.574 2.722 10.252 1.00 95.75 80 LEU A C 1
ATOM 620 O O . LEU A 1 80 ? -3.123 1.809 10.863 1.00 95.75 80 LEU A O 1
ATOM 624 N N . SER A 1 81 ? -1.651 3.487 10.829 1.00 94.25 81 SER A N 1
ATOM 625 C CA . SER A 1 81 ? -1.249 3.329 12.224 1.00 94.25 81 SER A CA 1
ATOM 626 C C . SER A 1 81 ? -2.422 3.558 13.174 1.00 94.25 81 SER A C 1
ATOM 628 O O . SER A 1 81 ? -2.652 2.726 14.054 1.00 94.25 81 SER A O 1
ATOM 630 N N . SER A 1 82 ? -3.223 4.604 12.947 1.00 92.38 82 SER A N 1
ATOM 631 C CA . SER A 1 82 ? -4.457 4.849 13.702 1.00 92.38 82 SER A CA 1
ATOM 632 C C . SER A 1 82 ? -5.456 3.697 13.591 1.00 92.38 82 SER A C 1
ATOM 634 O O . SER A 1 82 ? -6.130 3.402 14.576 1.00 92.38 82 SER A O 1
ATOM 636 N N . LEU A 1 83 ? -5.522 3.012 12.445 1.00 91.69 83 LEU A N 1
ATOM 637 C CA . LEU A 1 83 ? -6.406 1.861 12.239 1.00 91.69 83 LEU A CA 1
ATOM 638 C C . LEU A 1 83 ? -5.858 0.555 12.830 1.00 91.69 83 LEU A C 1
ATOM 640 O O . LEU A 1 83 ? -6.629 -0.259 13.317 1.00 91.69 83 LEU A O 1
ATOM 644 N N . PHE A 1 84 ? -4.549 0.311 12.814 1.00 89.69 84 PHE A N 1
ATOM 645 C CA . PHE A 1 84 ? -4.015 -1.013 13.160 1.00 89.69 84 PHE A CA 1
ATOM 646 C C . PHE A 1 84 ? -3.295 -1.077 14.507 1.00 89.69 84 PHE A C 1
ATOM 648 O O . PHE A 1 84 ? -3.275 -2.140 15.125 1.00 89.69 84 PHE A O 1
ATOM 655 N N . THR A 1 85 ? -2.728 0.025 15.002 1.00 84.25 85 THR A N 1
ATOM 656 C CA . THR A 1 85 ? -1.874 -0.004 16.205 1.00 84.25 85 THR A CA 1
ATOM 657 C C . THR A 1 85 ? -2.559 0.504 17.472 1.00 84.25 85 THR A C 1
ATOM 659 O O . THR A 1 85 ? -2.056 0.264 18.574 1.00 84.25 85 THR A O 1
ATOM 662 N N . THR A 1 86 ? -3.723 1.155 17.368 1.00 72.31 86 THR A N 1
ATOM 663 C CA . THR A 1 86 ? -4.426 1.636 18.561 1.00 72.31 86 THR A CA 1
ATOM 664 C C . THR A 1 86 ? -4.917 0.494 19.441 1.00 72.31 86 THR A C 1
ATOM 666 O O . THR A 1 86 ? -5.677 -0.390 19.033 1.00 72.31 86 THR A O 1
ATOM 669 N N . ARG A 1 87 ? -4.499 0.538 20.712 1.00 61.19 87 ARG A N 1
ATOM 670 C CA . ARG A 1 87 ? -4.959 -0.396 21.743 1.00 61.19 87 ARG A CA 1
ATOM 671 C C . ARG A 1 87 ? -6.476 -0.271 21.910 1.00 61.19 87 ARG A C 1
ATOM 673 O O . ARG A 1 87 ? -7.029 0.820 21.848 1.00 61.19 87 ARG A O 1
ATOM 680 N N . ARG A 1 88 ? -7.137 -1.409 22.146 1.00 57.78 88 ARG A N 1
ATOM 681 C CA . ARG A 1 88 ? -8.600 -1.631 22.181 1.00 57.78 88 ARG A CA 1
ATOM 682 C C . ARG A 1 88 ? -9.402 -0.816 23.227 1.00 57.78 88 ARG A C 1
ATOM 684 O O . ARG A 1 88 ? -10.529 -1.202 23.504 1.00 57.78 88 ARG A O 1
ATOM 691 N N . HIS A 1 89 ? -8.864 0.255 23.805 1.00 50.69 89 HIS A N 1
ATOM 692 C CA . HIS A 1 89 ? -9.312 0.789 25.094 1.00 50.69 89 HIS A CA 1
ATOM 693 C C . HIS A 1 89 ? -9.817 2.240 25.096 1.00 50.69 89 HIS A C 1
ATOM 695 O O . HIS A 1 89 ? -9.949 2.800 26.179 1.00 50.69 89 HIS A O 1
ATOM 701 N N . SER A 1 90 ? -10.138 2.863 23.954 1.00 59.28 90 SER A N 1
ATOM 702 C CA . SER A 1 90 ? -10.990 4.060 24.020 1.00 59.28 90 SER A CA 1
ATOM 703 C C . SER A 1 90 ? -12.451 3.624 24.164 1.00 59.28 90 SER A C 1
ATOM 705 O O . SER A 1 90 ? -12.916 2.764 23.416 1.00 59.28 90 SER A O 1
ATOM 707 N N . ASN A 1 91 ? -13.169 4.203 25.132 1.00 60.06 91 ASN A N 1
ATOM 708 C CA . ASN A 1 91 ? -14.605 3.955 25.337 1.00 60.06 91 ASN A CA 1
ATOM 709 C C . ASN A 1 91 ? -15.446 4.298 24.088 1.00 60.06 91 ASN A C 1
ATOM 711 O O . ASN A 1 91 ? -16.541 3.770 23.936 1.00 60.06 91 ASN A O 1
ATOM 715 N N . ASP A 1 92 ? -14.890 5.097 23.170 1.00 66.88 92 ASP A N 1
ATOM 716 C CA . ASP A 1 92 ? -15.509 5.501 21.902 1.00 66.88 92 ASP A CA 1
ATOM 717 C C . ASP A 1 92 ? -15.038 4.681 20.683 1.00 66.88 92 ASP A C 1
ATOM 719 O O . ASP A 1 92 ? -15.384 5.005 19.544 1.00 66.88 92 ASP A O 1
ATOM 723 N N . ALA A 1 93 ? -14.220 3.636 20.871 1.00 66.88 93 ALA A N 1
ATOM 724 C CA . ALA A 1 93 ? -13.787 2.788 19.761 1.00 66.88 93 ALA A CA 1
ATOM 725 C C . ALA A 1 93 ? -14.946 1.914 19.243 1.00 66.88 93 ALA A C 1
ATOM 727 O O . ALA A 1 93 ? -15.669 1.312 20.044 1.00 66.88 93 ALA A O 1
ATOM 728 N N . PRO A 1 94 ? -15.075 1.714 17.916 1.00 77.12 94 PRO A N 1
ATOM 729 C CA . PRO A 1 94 ? -16.068 0.795 17.379 1.00 77.12 94 PRO A CA 1
ATOM 730 C C . PRO A 1 94 ? -15.855 -0.633 17.895 1.00 77.12 94 PRO A C 1
ATOM 732 O O . PRO A 1 94 ? -14.733 -1.062 18.216 1.00 77.12 94 PRO A O 1
ATOM 735 N N . SER A 1 95 ? -16.938 -1.414 17.912 1.00 83.25 95 SER A N 1
ATOM 736 C CA . SER A 1 95 ? -16.883 -2.816 18.330 1.00 83.25 95 SER A CA 1
ATOM 737 C C . SER A 1 95 ? -15.832 -3.600 17.519 1.00 83.25 95 SER A C 1
ATOM 739 O O . SER A 1 95 ? -15.584 -3.288 16.348 1.00 83.25 95 SER A O 1
ATOM 741 N N . PRO A 1 96 ? -15.196 -4.640 18.092 1.00 82.69 96 PRO A N 1
ATOM 742 C CA . PRO A 1 96 ? -14.213 -5.449 17.366 1.00 82.69 96 PRO A CA 1
ATOM 743 C C . PRO A 1 96 ? -14.732 -6.010 16.031 1.00 82.69 96 PRO A C 1
ATOM 745 O O . PRO A 1 96 ? -13.971 -6.100 15.070 1.00 82.69 96 PRO A O 1
ATOM 748 N N . ALA A 1 97 ? -16.027 -6.339 15.950 1.00 84.75 97 ALA A N 1
ATOM 749 C CA . ALA A 1 97 ? -16.662 -6.831 14.729 1.00 84.75 97 ALA A CA 1
ATOM 750 C C . ALA A 1 97 ? -16.759 -5.748 13.640 1.00 84.75 97 ALA A C 1
ATOM 752 O O . ALA A 1 97 ? -16.426 -6.015 12.485 1.00 84.75 97 ALA A O 1
ATOM 753 N N . LEU A 1 98 ? -17.158 -4.523 14.004 1.00 85.88 98 LEU A N 1
ATOM 754 C CA . LEU A 1 98 ? -17.212 -3.392 13.069 1.00 85.88 98 LEU A CA 1
ATOM 755 C C . LEU A 1 98 ? -15.819 -3.024 12.570 1.00 85.88 98 LEU A C 1
ATOM 757 O O . LEU A 1 98 ? -15.621 -2.862 11.368 1.00 85.88 98 LEU A O 1
ATOM 761 N N . ARG A 1 99 ? -14.840 -2.995 13.479 1.00 84.94 99 ARG A N 1
ATOM 762 C CA . ARG A 1 99 ? -13.439 -2.759 13.127 1.00 84.94 99 ARG A CA 1
ATOM 763 C C . ARG A 1 99 ? -12.926 -3.797 12.142 1.00 84.94 99 ARG A C 1
ATOM 765 O O . ARG A 1 99 ? -12.423 -3.432 11.086 1.00 84.94 99 ARG A O 1
ATOM 772 N N . SER A 1 100 ? -13.119 -5.081 12.451 1.00 86.38 100 SER A N 1
ATOM 773 C CA . SER A 1 100 ? -12.728 -6.182 11.567 1.00 86.38 100 SER A CA 1
ATOM 774 C C . SER A 1 100 ? -13.379 -6.059 10.190 1.00 86.38 100 SER A C 1
ATOM 776 O O . SER A 1 100 ? -12.685 -6.192 9.186 1.00 86.38 100 SER A O 1
ATOM 778 N N . ARG A 1 101 ? -14.679 -5.742 10.121 1.00 89.25 101 ARG A N 1
ATOM 779 C CA . ARG A 1 101 ? -15.396 -5.555 8.853 1.00 89.25 101 ARG A CA 1
ATOM 780 C C . ARG A 1 101 ? -14.841 -4.388 8.035 1.00 89.25 101 ARG A C 1
ATOM 782 O O . ARG A 1 101 ? -14.662 -4.561 6.833 1.00 89.25 101 ARG A O 1
ATOM 789 N N . ALA A 1 102 ? -14.569 -3.249 8.670 1.00 89.50 102 ALA A N 1
ATOM 790 C CA . ALA A 1 102 ? -14.090 -2.044 7.999 1.00 89.50 102 ALA A CA 1
ATOM 791 C C . ALA A 1 102 ? -12.698 -2.238 7.380 1.00 89.50 102 ALA A C 1
ATOM 793 O O . ALA A 1 102 ? -12.491 -1.895 6.221 1.00 89.50 102 ALA A O 1
ATOM 794 N N . VAL A 1 103 ? -11.757 -2.854 8.108 1.00 90.69 103 VAL A N 1
ATOM 795 C CA . VAL A 1 103 ? -10.373 -3.017 7.618 1.00 90.69 103 VAL A CA 1
ATOM 796 C C . VAL A 1 103 ? -10.126 -4.310 6.847 1.00 90.69 103 VAL A C 1
ATOM 798 O O . VAL A 1 103 ? -9.078 -4.444 6.222 1.00 90.69 103 VAL A O 1
ATOM 801 N N . LYS A 1 104 ? -11.072 -5.261 6.835 1.00 91.75 104 LYS A N 1
ATOM 802 C CA . LYS A 1 104 ? -10.951 -6.526 6.086 1.00 91.75 104 LYS A CA 1
ATOM 803 C C . LYS A 1 104 ? -10.454 -6.348 4.639 1.00 91.75 104 LYS A C 1
ATOM 805 O O . LYS A 1 104 ? -9.616 -7.153 4.235 1.00 91.75 104 LYS A O 1
ATOM 810 N N . PRO A 1 105 ? -10.889 -5.332 3.865 1.00 92.94 105 PRO A N 1
ATOM 811 C CA . PRO A 1 105 ? -10.401 -5.127 2.499 1.00 92.94 105 PRO A CA 1
ATOM 812 C C . PRO A 1 105 ? -8.904 -4.780 2.404 1.00 92.94 105 PRO A C 1
ATOM 814 O O . PRO A 1 105 ? -8.292 -5.041 1.373 1.00 92.94 105 PRO A O 1
ATOM 817 N N . LEU A 1 106 ? -8.300 -4.236 3.466 1.00 91.44 106 LEU A N 1
ATOM 818 C CA . LEU A 1 106 ? -6.862 -3.933 3.555 1.00 91.44 106 LEU A CA 1
ATOM 819 C C . LEU A 1 106 ? -6.030 -5.137 4.020 1.00 91.44 106 LEU A C 1
ATOM 821 O O . LEU A 1 106 ? -4.808 -5.119 3.938 1.00 91.44 106 LEU A O 1
ATOM 825 N N . LEU A 1 107 ? -6.686 -6.192 4.513 1.00 89.94 107 LEU A N 1
ATOM 826 C CA . LEU A 1 107 ? -6.055 -7.386 5.083 1.00 89.94 107 LEU A CA 1
ATOM 827 C C . LEU A 1 107 ? -5.962 -8.543 4.082 1.00 89.94 107 LEU A C 1
ATOM 829 O O . LEU A 1 107 ? -5.962 -9.714 4.473 1.00 89.94 107 LEU A O 1
ATOM 833 N N . GLY A 1 108 ? -5.917 -8.222 2.789 1.00 88.75 108 GLY A N 1
ATOM 834 C CA . GLY A 1 108 ? -5.506 -9.153 1.745 1.00 88.75 108 GLY A CA 1
ATOM 835 C C . GLY A 1 108 ? -3.982 -9.236 1.683 1.00 88.75 108 GLY A C 1
ATOM 836 O O . GLY A 1 108 ? -3.302 -8.229 1.858 1.00 88.75 108 GLY A O 1
ATOM 837 N N . LEU A 1 109 ? -3.442 -10.423 1.398 1.00 84.38 109 LEU A N 1
ATOM 838 C CA . LEU A 1 109 ? -1.993 -10.629 1.301 1.00 84.38 109 LEU A CA 1
ATOM 839 C C . LEU A 1 109 ? -1.333 -9.660 0.306 1.00 84.38 109 LEU A C 1
ATOM 841 O O . LEU A 1 109 ? -0.279 -9.116 0.616 1.00 84.38 109 LEU A O 1
ATOM 845 N N . GLY A 1 110 ? -1.977 -9.407 -0.841 1.00 85.69 110 GLY A N 1
ATOM 846 C CA . GLY A 1 110 ? -1.511 -8.427 -1.826 1.00 85.69 110 GLY A CA 1
ATOM 847 C C . GLY A 1 110 ? -1.331 -7.040 -1.212 1.00 85.69 110 GLY A C 1
ATOM 848 O O . GLY A 1 110 ? -0.230 -6.516 -1.219 1.00 85.69 110 GLY A O 1
ATOM 849 N N . PHE A 1 111 ? -2.357 -6.492 -0.557 1.00 91.44 111 PHE A N 1
ATOM 850 C CA . PHE A 1 111 ? -2.263 -5.173 0.084 1.00 91.44 111 PHE A CA 1
ATOM 851 C C . PHE A 1 111 ? -1.232 -5.104 1.213 1.00 91.44 111 PHE A C 1
ATOM 853 O O . PHE A 1 111 ? -0.625 -4.058 1.414 1.00 91.44 111 PHE A O 1
ATOM 860 N N . VAL A 1 112 ? -1.006 -6.198 1.944 1.00 89.94 112 VAL A N 1
ATOM 861 C CA . VAL A 1 112 ? 0.054 -6.248 2.962 1.00 89.94 112 VAL A CA 1
ATOM 862 C C . VAL A 1 112 ? 1.443 -6.210 2.316 1.00 89.94 112 VAL A C 1
ATOM 864 O O . VAL A 1 112 ? 2.329 -5.531 2.833 1.00 89.94 112 VAL A O 1
ATOM 867 N N . LEU A 1 113 ? 1.632 -6.892 1.181 1.00 86.38 113 LEU A N 1
ATOM 868 C CA . LEU A 1 113 ? 2.861 -6.809 0.386 1.00 86.38 113 LEU A CA 1
ATOM 869 C C . LEU A 1 113 ? 3.053 -5.403 -0.195 1.00 86.38 113 LEU A C 1
ATOM 871 O O . LEU A 1 113 ? 4.150 -4.862 -0.089 1.00 86.38 113 LEU A O 1
ATOM 875 N N . GLU A 1 114 ? 1.991 -4.779 -0.710 1.00 91.31 114 GLU A N 1
ATOM 876 C CA . GLU A 1 114 ? 2.059 -3.403 -1.215 1.00 91.31 114 GLU A CA 1
ATOM 877 C C . GLU A 1 114 ? 2.384 -2.399 -0.106 1.00 91.31 114 GLU A C 1
ATOM 879 O O . GLU A 1 114 ? 3.245 -1.538 -0.274 1.00 91.31 114 GLU A O 1
ATOM 884 N N . ALA A 1 115 ? 1.767 -2.539 1.071 1.00 93.25 115 ALA A N 1
ATOM 885 C CA . ALA A 1 115 ? 2.096 -1.724 2.237 1.00 93.25 115 ALA A CA 1
ATOM 886 C C . ALA A 1 115 ? 3.554 -1.910 2.665 1.00 93.25 115 ALA A C 1
ATOM 888 O O . ALA A 1 115 ? 4.206 -0.943 3.053 1.00 93.25 115 ALA A O 1
ATOM 889 N N . ALA A 1 116 ? 4.085 -3.128 2.574 1.00 90.50 116 ALA A N 1
ATOM 890 C CA . ALA A 1 116 ? 5.481 -3.388 2.877 1.00 90.50 116 ALA A CA 1
ATOM 891 C C . ALA A 1 116 ? 6.430 -2.757 1.851 1.00 90.50 116 ALA A C 1
ATOM 893 O O . ALA A 1 116 ? 7.409 -2.130 2.246 1.00 90.50 116 ALA A O 1
ATOM 894 N N . ALA A 1 117 ? 6.124 -2.870 0.557 1.00 89.50 117 ALA A N 1
ATOM 895 C CA . ALA A 1 117 ? 6.921 -2.274 -0.511 1.00 89.50 117 ALA A CA 1
ATOM 896 C C . ALA A 1 117 ? 6.915 -0.738 -0.457 1.00 89.50 117 ALA A C 1
ATOM 898 O O . ALA A 1 117 ? 7.954 -0.109 -0.652 1.00 89.50 117 ALA A O 1
ATOM 899 N N . LEU A 1 118 ? 5.751 -0.140 -0.187 1.00 93.38 118 LEU A N 1
ATOM 900 C CA . LEU A 1 118 ? 5.567 1.308 -0.170 1.00 93.38 118 LEU A CA 1
ATOM 901 C C . LEU A 1 118 ? 6.076 1.949 1.125 1.00 93.38 118 LEU A C 1
ATOM 903 O O . LEU A 1 118 ? 6.798 2.939 1.089 1.00 93.38 118 LEU A O 1
ATOM 907 N N . LEU A 1 119 ? 5.682 1.400 2.276 1.00 93.94 119 LEU A N 1
ATOM 908 C CA . LEU A 1 119 ? 5.873 2.038 3.582 1.00 93.94 119 LEU A CA 1
ATOM 909 C C . LEU A 1 119 ? 7.062 1.462 4.346 1.00 93.94 119 LEU A C 1
ATOM 911 O O . LEU A 1 119 ? 7.448 2.020 5.366 1.00 93.94 119 LEU A O 1
ATOM 915 N N . GLY A 1 120 ? 7.633 0.343 3.900 1.00 88.75 120 GLY A N 1
ATOM 916 C CA . GLY A 1 120 ? 8.601 -0.444 4.660 1.00 88.75 120 GLY A CA 1
ATOM 917 C C . GLY A 1 120 ? 9.817 0.328 5.166 1.00 88.75 120 GLY A C 1
ATOM 918 O O . GLY A 1 120 ? 10.276 0.073 6.277 1.00 88.75 120 GLY A O 1
ATOM 919 N N . ALA A 1 121 ? 10.286 1.312 4.398 1.00 87.50 121 ALA A N 1
ATOM 920 C CA . ALA A 1 121 ? 11.418 2.160 4.767 1.00 87.50 121 ALA A CA 1
ATOM 921 C C . ALA A 1 121 ? 11.065 3.277 5.771 1.00 87.50 121 ALA A C 1
ATOM 923 O O . ALA A 1 121 ? 11.962 3.870 6.366 1.00 87.50 121 ALA A O 1
ATOM 924 N N . LEU A 1 122 ? 9.778 3.571 5.976 1.00 93.38 122 LEU A N 1
ATOM 925 C CA . LEU A 1 122 ? 9.338 4.674 6.826 1.00 93.38 122 LEU A CA 1
ATOM 926 C C . LEU A 1 122 ? 9.402 4.314 8.322 1.00 93.38 122 LEU A C 1
ATOM 928 O O . LEU A 1 122 ? 9.057 3.191 8.713 1.00 93.38 122 LEU A O 1
ATOM 932 N N . PRO A 1 123 ? 9.755 5.270 9.202 1.00 92.56 123 PRO A N 1
ATOM 933 C CA . PRO A 1 123 ? 9.712 5.062 10.645 1.00 92.56 123 PRO A CA 1
ATOM 934 C C . PRO A 1 123 ? 8.320 4.631 11.127 1.00 92.56 123 PRO A C 1
ATOM 936 O O . PRO A 1 123 ? 7.312 5.272 10.840 1.00 92.56 123 PRO A O 1
ATOM 939 N N . GLY A 1 124 ? 8.259 3.540 11.894 1.00 89.50 124 GLY A N 1
ATOM 940 C CA . GLY A 1 124 ? 7.008 3.010 12.454 1.00 89.50 124 GLY A CA 1
ATOM 941 C C . GLY A 1 124 ? 6.239 2.039 11.547 1.00 89.50 124 GLY A C 1
ATOM 942 O O . GLY A 1 124 ? 5.318 1.377 12.030 1.00 89.50 124 GLY A O 1
ATOM 943 N N . SER A 1 125 ? 6.652 1.862 10.286 1.00 92.81 125 SER A N 1
ATOM 944 C CA . SER A 1 125 ? 6.050 0.913 9.333 1.00 92.81 125 SER A CA 1
ATOM 945 C C . SER A 1 125 ? 5.970 -0.511 9.884 1.00 92.81 125 SER A C 1
ATOM 947 O O . SER A 1 125 ? 4.935 -1.170 9.798 1.00 92.81 125 SER A O 1
ATOM 949 N N . ARG A 1 126 ? 7.035 -0.949 10.561 1.00 91.56 126 ARG A N 1
ATOM 950 C CA . ARG A 1 126 ? 7.165 -2.272 11.179 1.00 91.56 126 ARG A CA 1
ATOM 951 C C . ARG A 1 126 ? 5.999 -2.611 12.111 1.00 91.56 126 ARG A C 1
ATOM 953 O O . ARG A 1 126 ? 5.487 -3.727 12.067 1.00 91.56 126 ARG A O 1
ATOM 960 N N . ALA A 1 127 ? 5.584 -1.662 12.951 1.00 91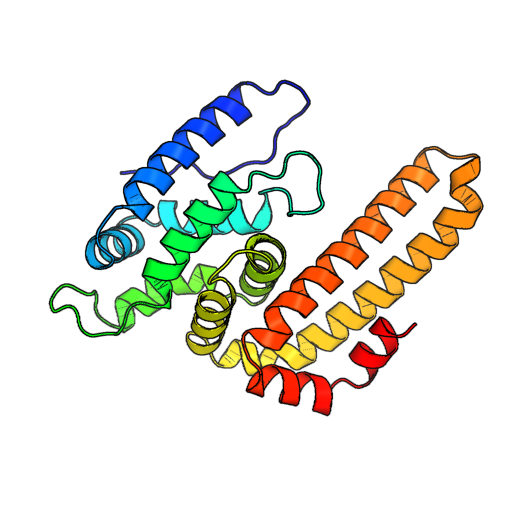.12 127 ALA A N 1
ATOM 961 C CA . ALA A 1 127 ? 4.499 -1.869 13.907 1.00 91.12 127 ALA A CA 1
ATOM 962 C C . ALA A 1 127 ? 3.146 -2.002 13.196 1.00 91.12 127 ALA A C 1
ATOM 964 O O . ALA A 1 127 ? 2.346 -2.865 13.553 1.00 91.12 127 ALA A O 1
ATOM 965 N N . VAL A 1 128 ? 2.918 -1.190 12.160 1.00 92.94 128 VAL A N 1
ATOM 966 C CA . VAL A 1 128 ? 1.694 -1.229 11.350 1.00 92.94 128 VAL A CA 1
ATOM 967 C C . VAL A 1 128 ? 1.601 -2.537 10.569 1.00 92.94 128 VAL A C 1
ATOM 969 O O . VAL A 1 128 ? 0.595 -3.231 10.675 1.00 92.94 128 VAL A O 1
ATOM 972 N N . LEU A 1 129 ? 2.663 -2.927 9.861 1.00 90.94 129 LEU A N 1
ATOM 973 C CA . LEU A 1 129 ? 2.721 -4.185 9.107 1.00 90.94 129 LEU A CA 1
ATOM 974 C C . LEU A 1 129 ? 2.527 -5.401 10.022 1.00 90.94 129 LEU A C 1
ATOM 976 O O . LEU A 1 129 ? 1.754 -6.307 9.703 1.00 90.94 129 LEU A O 1
ATOM 980 N N . GLY A 1 130 ? 3.172 -5.397 11.193 1.00 88.81 130 GLY A N 1
ATOM 981 C CA . GLY A 1 130 ? 2.983 -6.441 12.196 1.00 88.81 130 GLY A CA 1
ATOM 982 C C . GLY A 1 130 ? 1.541 -6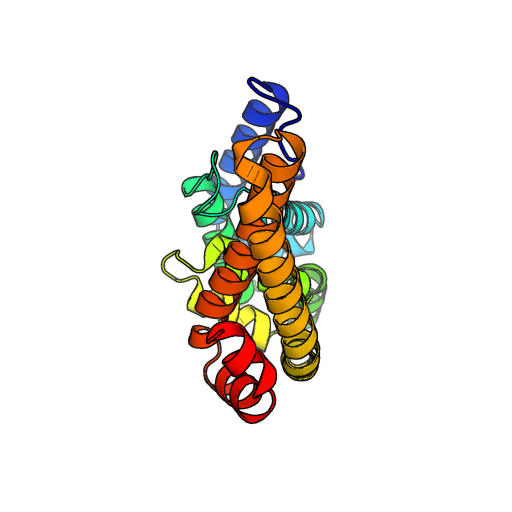.517 12.701 1.00 88.81 130 GLY A C 1
ATOM 983 O O . GLY A 1 130 ? 0.980 -7.606 12.824 1.00 88.81 130 GLY A O 1
ATOM 984 N N . ALA A 1 131 ? 0.905 -5.368 12.927 1.00 89.25 131 ALA A N 1
ATOM 985 C CA . ALA A 1 131 ? -0.489 -5.300 13.341 1.00 89.25 131 ALA A CA 1
ATOM 986 C C . ALA A 1 131 ? -1.468 -5.738 12.236 1.00 89.25 131 ALA A C 1
ATOM 988 O O . ALA A 1 131 ? -2.439 -6.432 12.535 1.00 89.25 131 ALA A O 1
ATOM 989 N N . MET A 1 132 ? -1.203 -5.416 10.965 1.00 90.50 132 MET A N 1
ATOM 990 C CA . MET A 1 132 ? -1.991 -5.903 9.824 1.00 90.50 132 MET A CA 1
ATOM 991 C C . MET A 1 132 ? -1.936 -7.433 9.728 1.00 90.50 132 MET A C 1
ATOM 993 O O . MET A 1 132 ? -2.972 -8.089 9.619 1.00 90.50 132 MET A O 1
ATOM 997 N N . LEU A 1 133 ? -0.743 -8.021 9.849 1.00 86.12 133 LEU A N 1
ATOM 998 C CA . LEU A 1 133 ? -0.572 -9.476 9.858 1.00 86.12 133 LEU A CA 1
ATOM 999 C C . LEU A 1 133 ? -1.266 -10.131 11.062 1.00 86.12 133 LEU A C 1
ATOM 1001 O O . LEU A 1 133 ? -1.936 -11.152 10.909 1.00 86.12 133 LEU A O 1
ATOM 1005 N N . ALA A 1 134 ? -1.169 -9.528 12.249 1.00 84.12 134 ALA A N 1
ATOM 1006 C CA . ALA A 1 134 ? -1.847 -10.017 13.449 1.00 84.12 134 ALA A CA 1
ATOM 1007 C C . ALA A 1 134 ? -3.382 -9.909 13.360 1.00 84.12 134 ALA A C 1
ATOM 1009 O O . ALA A 1 134 ? -4.094 -10.742 13.922 1.00 84.12 134 ALA A O 1
ATOM 1010 N N . ALA A 1 135 ? -3.904 -8.908 12.643 1.00 85.88 135 ALA A N 1
ATOM 1011 C CA . ALA A 1 135 ? -5.338 -8.700 12.459 1.00 85.88 135 ALA A CA 1
ATOM 1012 C C . ALA A 1 135 ? -5.996 -9.764 11.561 1.00 85.88 135 ALA A C 1
ATOM 1014 O O . ALA A 1 135 ? -7.209 -9.966 11.647 1.00 85.88 135 ALA A O 1
ATOM 1015 N N . ASN A 1 136 ? -5.220 -10.471 10.732 1.00 85.19 136 ASN A N 1
ATOM 1016 C CA . ASN A 1 136 ? -5.699 -11.602 9.941 1.00 85.19 136 ASN A CA 1
ATOM 1017 C C . ASN A 1 136 ? -4.699 -12.774 9.987 1.00 85.19 136 ASN A C 1
ATOM 1019 O O . ASN A 1 136 ? -3.897 -12.937 9.067 1.00 85.19 136 ASN A O 1
ATOM 1023 N N . PRO A 1 137 ? -4.782 -13.648 11.010 1.00 78.00 137 PRO A N 1
ATOM 1024 C CA . PRO A 1 137 ? -3.854 -14.767 11.187 1.00 78.00 137 PRO A CA 1
ATOM 1025 C C . PRO A 1 137 ? -3.790 -15.729 9.996 1.00 78.00 137 PRO A C 1
ATOM 1027 O O . PRO A 1 137 ? -2.755 -16.345 9.772 1.00 78.00 137 PRO A O 1
ATOM 1030 N N . ARG A 1 138 ? -4.855 -15.820 9.183 1.00 82.06 138 ARG A N 1
ATOM 1031 C CA . ARG A 1 138 ? -4.874 -16.657 7.969 1.00 82.06 138 ARG A CA 1
ATOM 1032 C C . ARG A 1 138 ? -3.876 -16.188 6.914 1.00 82.06 138 ARG A C 1
ATOM 1034 O O . ARG A 1 138 ? -3.463 -16.979 6.073 1.00 82.06 138 ARG A O 1
ATOM 1041 N N . LEU A 1 139 ? -3.468 -14.917 6.952 1.00 77.44 139 LEU A N 1
ATOM 1042 C CA . LEU A 1 139 ? -2.378 -14.430 6.109 1.00 77.44 139 LEU A CA 1
ATOM 1043 C C . LEU A 1 139 ? -1.079 -15.165 6.418 1.00 77.44 139 LEU A C 1
ATOM 1045 O O . LEU A 1 139 ? -0.331 -15.466 5.496 1.00 77.44 139 LEU A O 1
ATOM 1049 N N . LEU A 1 140 ? -0.843 -15.516 7.685 1.00 73.81 140 LEU A N 1
ATOM 1050 C CA . LEU A 1 140 ? 0.352 -16.250 8.091 1.00 73.81 140 LEU A CA 1
ATOM 1051 C C . LEU A 1 140 ? 0.388 -17.658 7.494 1.00 73.81 140 LEU A C 1
ATOM 1053 O O . LEU A 1 140 ? 1.458 -18.134 7.125 1.00 73.81 140 LEU A O 1
ATOM 1057 N N . ASP A 1 141 ? -0.774 -18.291 7.342 1.00 76.31 141 ASP A N 1
ATOM 1058 C CA . ASP A 1 141 ? -0.896 -19.598 6.689 1.00 76.31 141 ASP A CA 1
ATOM 1059 C C . ASP A 1 141 ? -0.736 -19.498 5.164 1.00 76.31 141 ASP A C 1
ATOM 1061 O O . ASP A 1 141 ? -0.293 -20.450 4.521 1.00 76.31 141 ASP A O 1
ATOM 1065 N N . ALA A 1 142 ? -1.053 -18.338 4.580 1.00 76.75 142 ALA A N 1
ATOM 1066 C CA . ALA A 1 142 ? -0.876 -18.062 3.156 1.00 76.75 142 ALA A CA 1
ATOM 1067 C C . ALA A 1 142 ? 0.569 -17.674 2.786 1.00 76.75 142 ALA A C 1
ATOM 1069 O O . ALA A 1 142 ? 0.965 -17.840 1.629 1.00 76.75 142 ALA A O 1
ATOM 1070 N N . LEU A 1 143 ? 1.374 -17.200 3.748 1.00 70.88 143 LEU A N 1
ATOM 1071 C CA . LEU A 1 143 ? 2.755 -16.754 3.521 1.00 70.88 143 LEU A CA 1
ATOM 1072 C C . LEU A 1 143 ? 3.652 -17.806 2.841 1.00 70.88 143 LEU A C 1
ATOM 1074 O O . LEU A 1 143 ? 4.382 -17.423 1.934 1.00 70.88 143 LEU A O 1
ATOM 1078 N N . PRO A 1 144 ? 3.616 -19.113 3.171 1.00 70.00 144 PRO A N 1
ATOM 1079 C CA . PRO A 1 144 ? 4.412 -20.108 2.446 1.00 70.00 144 PRO A CA 1
ATOM 1080 C C . PRO A 1 144 ? 4.011 -20.255 0.970 1.00 70.00 144 PRO A C 1
ATOM 1082 O O . PRO A 1 144 ? 4.861 -20.429 0.101 1.00 70.00 144 PRO A O 1
ATOM 1085 N N . GLY A 1 145 ? 2.713 -20.172 0.655 1.00 71.44 145 GLY A N 1
ATOM 1086 C CA . GLY A 1 145 ? 2.236 -20.162 -0.733 1.00 71.44 145 GLY A CA 1
ATOM 1087 C C . GLY A 1 145 ? 2.700 -18.912 -1.482 1.00 71.44 145 GLY A C 1
ATOM 1088 O O . GLY A 1 145 ? 3.156 -19.008 -2.622 1.00 71.44 145 GLY A O 1
ATOM 1089 N N . ALA A 1 146 ? 2.656 -17.765 -0.801 1.00 72.06 146 ALA A N 1
ATOM 1090 C CA . ALA A 1 146 ? 3.194 -16.501 -1.287 1.00 72.06 146 ALA A CA 1
ATOM 1091 C C . ALA A 1 146 ? 4.700 -16.587 -1.544 1.00 72.06 146 ALA A C 1
ATOM 1093 O O . ALA A 1 146 ? 5.150 -16.188 -2.608 1.00 72.06 146 ALA A O 1
ATOM 1094 N N . GLY A 1 147 ? 5.462 -17.178 -0.619 1.00 72.38 147 GLY A N 1
ATOM 1095 C CA . GLY A 1 147 ? 6.906 -17.374 -0.732 1.00 72.38 147 GLY A CA 1
ATOM 1096 C C . GLY A 1 147 ? 7.292 -18.106 -2.015 1.00 72.38 147 GLY A C 1
ATOM 1097 O O . GLY A 1 147 ? 8.142 -17.621 -2.751 1.00 72.38 147 GLY A O 1
ATOM 1098 N N . ARG A 1 148 ? 6.592 -19.193 -2.369 1.00 73.69 148 ARG A N 1
ATOM 1099 C CA . ARG A 1 148 ? 6.819 -19.902 -3.647 1.00 73.69 148 ARG A CA 1
ATOM 1100 C C . ARG A 1 148 ? 6.459 -19.074 -4.873 1.00 73.69 148 ARG A C 1
ATOM 1102 O O . ARG A 1 148 ? 7.092 -19.210 -5.917 1.00 73.69 148 ARG A O 1
ATOM 1109 N N . ALA A 1 149 ? 5.398 -18.275 -4.800 1.00 75.12 149 ALA A N 1
ATOM 1110 C CA . ALA A 1 149 ? 5.028 -17.387 -5.897 1.00 75.12 149 ALA A CA 1
ATOM 1111 C C . ALA A 1 149 ? 6.072 -16.276 -6.082 1.00 75.12 149 ALA A C 1
ATOM 1113 O O . ALA A 1 149 ? 6.504 -16.044 -7.205 1.00 75.12 149 ALA A O 1
ATOM 1114 N N . LEU A 1 150 ? 6.540 -15.679 -4.984 1.00 74.69 150 LEU A N 1
ATOM 1115 C CA . LEU A 1 150 ? 7.583 -14.657 -4.977 1.00 74.69 150 LEU A CA 1
ATOM 1116 C C . LEU A 1 150 ? 8.927 -15.219 -5.447 1.00 74.69 150 LEU A C 1
ATOM 1118 O O . LEU A 1 150 ? 9.551 -14.605 -6.296 1.00 74.69 150 LEU A O 1
ATOM 1122 N N . ALA A 1 151 ? 9.337 -16.408 -4.996 1.00 75.75 151 ALA A N 1
ATOM 1123 C CA . ALA A 1 151 ? 10.560 -17.062 -5.467 1.00 75.75 151 ALA A CA 1
ATOM 1124 C C . ALA A 1 151 ? 10.515 -17.343 -6.978 1.00 75.75 151 ALA A C 1
ATOM 1126 O O . ALA A 1 151 ? 11.499 -17.146 -7.686 1.00 75.75 151 ALA A O 1
ATOM 1127 N N . ARG A 1 152 ? 9.356 -17.772 -7.501 1.00 80.56 152 ARG A N 1
ATOM 1128 C CA . ARG A 1 152 ? 9.157 -17.930 -8.950 1.00 80.56 152 ARG A CA 1
ATOM 1129 C C . ARG A 1 152 ? 9.190 -16.593 -9.689 1.00 80.56 152 ARG A C 1
ATOM 1131 O O . ARG A 1 152 ? 9.766 -16.553 -10.769 1.00 80.56 152 ARG A O 1
ATOM 1138 N N . SER A 1 153 ? 8.604 -15.537 -9.119 1.00 78.44 153 SER A N 1
ATOM 1139 C CA . SER A 1 153 ? 8.677 -14.185 -9.690 1.00 78.44 153 SER A CA 1
ATOM 1140 C C . SER A 1 153 ? 10.120 -13.702 -9.736 1.00 78.44 153 SER A C 1
ATOM 1142 O O . SER A 1 153 ? 10.588 -13.361 -10.807 1.00 78.44 153 SER A O 1
ATOM 1144 N N . LEU A 1 154 ? 10.857 -13.798 -8.623 1.00 78.88 154 LEU A N 1
ATOM 1145 C CA . LEU A 1 154 ? 12.266 -13.412 -8.535 1.00 78.88 154 LEU A CA 1
ATOM 1146 C C . LEU A 1 154 ? 13.108 -14.111 -9.602 1.00 78.88 154 LEU A C 1
ATOM 1148 O O . LEU A 1 154 ? 13.785 -13.447 -10.376 1.00 78.88 154 LEU A O 1
ATOM 1152 N N . ARG A 1 155 ? 13.011 -15.440 -9.716 1.00 82.00 155 ARG A N 1
ATOM 1153 C CA . ARG A 1 155 ? 13.747 -16.181 -10.752 1.00 82.00 155 ARG A CA 1
ATOM 1154 C C . ARG A 1 155 ? 13.314 -15.802 -12.168 1.00 82.00 155 ARG A C 1
ATOM 1156 O O . ARG A 1 155 ? 14.152 -15.707 -13.059 1.00 82.00 155 ARG A O 1
ATOM 1163 N N . GLY A 1 156 ? 12.013 -15.605 -12.386 1.00 82.69 156 GLY A N 1
ATOM 1164 C CA . GLY A 1 156 ? 11.468 -15.197 -13.680 1.00 82.69 156 GLY A CA 1
ATOM 1165 C C . GLY A 1 156 ? 11.965 -13.818 -14.105 1.00 82.69 156 GLY A C 1
ATOM 1166 O O . GLY A 1 156 ? 12.454 -13.664 -15.223 1.00 82.69 156 GLY A O 1
ATOM 1167 N N . ASP A 1 157 ? 11.905 -12.851 -13.195 1.00 82.50 157 ASP A N 1
ATOM 1168 C CA . ASP A 1 157 ? 12.339 -11.477 -13.412 1.00 82.50 157 ASP A CA 1
ATOM 1169 C C . ASP A 1 157 ? 13.870 -11.401 -13.553 1.00 82.50 157 ASP A C 1
ATOM 1171 O O . ASP A 1 157 ? 14.366 -10.729 -14.454 1.00 82.50 157 ASP A O 1
ATOM 1175 N N . ALA A 1 158 ? 14.639 -12.162 -12.764 1.00 80.56 158 ALA A N 1
ATOM 1176 C CA . ALA A 1 158 ? 16.094 -12.274 -12.907 1.00 80.56 158 ALA A CA 1
ATOM 1177 C C . ALA A 1 158 ? 16.495 -12.876 -14.260 1.00 80.56 158 ALA A C 1
ATOM 1179 O O . ALA A 1 158 ? 17.344 -12.326 -14.962 1.00 80.56 158 ALA A O 1
ATOM 1180 N N . ALA A 1 159 ? 15.839 -13.960 -14.682 1.00 84.56 159 ALA A N 1
ATOM 1181 C CA . ALA A 1 159 ? 16.080 -14.564 -15.988 1.00 84.56 159 ALA A CA 1
ATOM 1182 C C . ALA A 1 159 ? 15.678 -13.627 -17.140 1.00 84.56 159 ALA A C 1
ATOM 1184 O O . ALA A 1 159 ? 16.383 -13.551 -18.149 1.00 84.56 159 ALA A O 1
ATOM 1185 N N . ALA A 1 160 ? 14.563 -12.903 -17.004 1.00 82.94 160 ALA A N 1
ATOM 1186 C CA . ALA A 1 160 ? 14.125 -11.911 -17.981 1.00 82.94 160 ALA A CA 1
ATOM 1187 C C . ALA A 1 160 ? 15.118 -10.745 -18.079 1.00 82.94 160 ALA A C 1
ATOM 1189 O O . ALA A 1 160 ? 15.472 -10.348 -19.189 1.00 82.94 160 ALA A O 1
ATOM 1190 N N . ALA A 1 161 ? 15.616 -10.250 -16.943 1.00 82.56 161 ALA A N 1
ATOM 1191 C CA . ALA A 1 161 ? 16.639 -9.215 -16.889 1.00 82.56 161 ALA A CA 1
ATOM 1192 C C . ALA A 1 161 ? 17.951 -9.689 -17.528 1.00 82.56 161 ALA A C 1
ATOM 1194 O O . ALA A 1 161 ? 18.492 -8.987 -18.373 1.00 82.56 161 ALA A O 1
ATOM 1195 N N . ALA A 1 162 ? 18.431 -10.896 -17.213 1.00 82.06 162 ALA A N 1
ATOM 1196 C CA . ALA A 1 162 ? 19.658 -11.444 -17.794 1.00 82.06 162 ALA A CA 1
ATOM 1197 C C . ALA A 1 162 ? 19.575 -11.586 -19.326 1.00 82.06 162 ALA A C 1
ATOM 1199 O O . ALA A 1 162 ? 20.512 -11.220 -20.033 1.00 82.06 162 ALA A O 1
ATOM 1200 N N . ARG A 1 163 ? 18.434 -12.061 -19.850 1.00 82.31 163 ARG A N 1
ATOM 1201 C CA . ARG A 1 163 ? 18.189 -12.142 -21.302 1.00 82.31 163 ARG A CA 1
ATOM 1202 C C . ARG A 1 163 ? 18.140 -10.758 -21.938 1.00 82.31 163 ARG A C 1
ATOM 1204 O O . ARG A 1 163 ? 18.824 -10.511 -22.922 1.00 82.31 163 ARG A O 1
ATOM 1211 N N . ALA A 1 164 ? 17.366 -9.848 -21.350 1.00 81.19 164 ALA A N 1
ATOM 1212 C CA . ALA A 1 164 ? 17.217 -8.500 -21.873 1.00 81.19 164 ALA A CA 1
ATOM 1213 C C . ALA A 1 164 ? 18.522 -7.697 -21.792 1.00 81.19 164 ALA A C 1
ATOM 1215 O O . ALA A 1 164 ? 18.750 -6.866 -22.656 1.00 81.19 164 ALA A O 1
ATOM 1216 N N . LEU A 1 165 ? 19.395 -7.949 -20.810 1.00 80.94 165 LEU A N 1
ATOM 1217 C CA . LEU A 1 165 ? 20.684 -7.270 -20.660 1.00 80.94 165 LEU A CA 1
ATOM 1218 C C . LEU A 1 165 ? 21.619 -7.523 -21.849 1.00 80.94 165 LEU A C 1
ATOM 1220 O O . LEU A 1 165 ? 22.286 -6.593 -22.294 1.00 80.94 165 LEU A O 1
ATOM 1224 N N . SER A 1 166 ? 21.628 -8.748 -22.383 1.00 76.94 166 SER A N 1
ATOM 1225 C CA . SER A 1 166 ? 22.403 -9.093 -23.582 1.00 76.94 166 SER A CA 1
ATOM 1226 C C . SER A 1 166 ? 21.915 -8.341 -24.826 1.00 76.94 166 SER A C 1
ATOM 1228 O O . SER A 1 166 ? 22.719 -8.009 -25.691 1.00 76.94 166 SER A O 1
ATOM 1230 N N . ASP A 1 167 ? 20.615 -8.035 -24.890 1.00 72.69 167 ASP A N 1
ATOM 1231 C CA . ASP A 1 167 ? 19.952 -7.452 -26.066 1.00 72.69 167 ASP A CA 1
ATOM 1232 C C . ASP A 1 167 ? 19.679 -5.935 -25.924 1.00 72.69 167 ASP A C 1
ATOM 1234 O O . ASP A 1 167 ? 19.297 -5.260 -26.880 1.00 72.69 167 ASP A O 1
ATOM 1238 N N . ALA A 1 168 ? 19.831 -5.373 -24.720 1.00 67.88 168 ALA A N 1
ATOM 1239 C CA . ALA A 1 168 ? 19.438 -4.001 -24.374 1.00 67.88 168 ALA A CA 1
ATOM 1240 C C . ALA A 1 168 ? 20.384 -2.923 -24.921 1.00 67.88 168 ALA A C 1
ATOM 1242 O O . ALA A 1 168 ? 20.049 -1.737 -24.865 1.00 67.88 168 ALA A O 1
ATOM 1243 N N . VAL A 1 169 ? 21.555 -3.306 -25.435 1.00 68.19 169 VAL A N 1
ATOM 1244 C CA . VAL A 1 169 ? 22.501 -2.361 -26.045 1.00 68.19 169 VAL A CA 1
ATOM 1245 C C . VAL A 1 169 ? 21.920 -1.779 -27.339 1.00 68.19 169 VAL A C 1
ATOM 1247 O O . VAL A 1 169 ? 22.025 -0.572 -27.557 1.00 68.19 169 VAL A O 1
ATOM 1250 N N . ASP A 1 170 ? 21.207 -2.597 -28.121 1.00 73.44 170 ASP A N 1
ATOM 1251 C CA . ASP A 1 170 ? 20.808 -2.254 -29.492 1.00 73.44 170 ASP A CA 1
ATOM 1252 C C . ASP A 1 170 ? 19.295 -2.036 -29.682 1.00 73.44 170 ASP A C 1
ATOM 1254 O O . ASP A 1 170 ? 18.883 -1.428 -30.670 1.00 73.44 170 ASP A O 1
ATOM 1258 N N . ASP A 1 171 ? 18.447 -2.470 -28.739 1.00 81.69 171 ASP A N 1
ATOM 1259 C CA . ASP A 1 171 ? 16.986 -2.418 -28.887 1.00 81.69 171 ASP A CA 1
ATOM 1260 C C . ASP A 1 171 ? 16.271 -1.674 -27.742 1.00 81.69 171 ASP A C 1
ATOM 1262 O O . ASP A 1 171 ? 16.388 -1.993 -26.554 1.00 81.69 171 ASP A O 1
ATOM 1266 N N . ALA A 1 172 ? 15.449 -0.687 -28.114 1.00 82.00 172 ALA A N 1
ATOM 1267 C CA . ALA A 1 172 ? 14.616 0.063 -27.181 1.00 82.00 172 ALA A CA 1
ATOM 1268 C C . ALA A 1 172 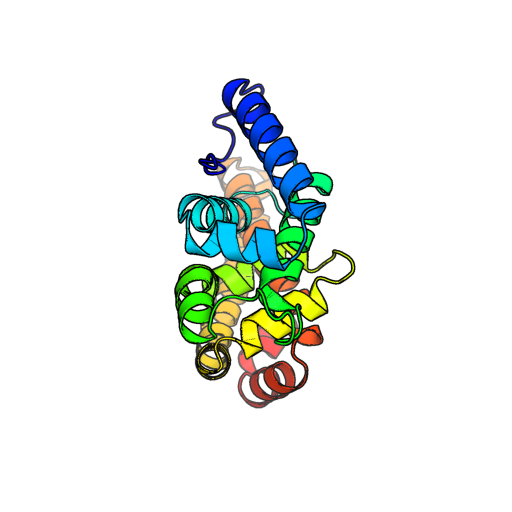? 13.573 -0.823 -26.479 1.00 82.00 172 ALA A C 1
ATOM 1270 O O . ALA A 1 172 ? 13.322 -0.616 -25.292 1.00 82.00 172 ALA A O 1
ATOM 1271 N N . SER A 1 173 ? 13.015 -1.831 -27.160 1.00 82.44 173 SER A N 1
ATOM 1272 C CA . SER A 1 173 ? 12.054 -2.757 -26.547 1.00 82.44 173 SER A CA 1
ATOM 1273 C C . SER A 1 173 ? 12.726 -3.646 -25.493 1.00 82.44 173 SER A C 1
ATOM 1275 O O . SER A 1 173 ? 12.194 -3.829 -24.395 1.00 82.44 173 SER A O 1
ATOM 1277 N N . SER A 1 174 ? 13.934 -4.145 -25.764 1.00 78.12 174 SER A N 1
ATOM 1278 C CA . SER A 1 174 ? 14.775 -4.845 -24.783 1.00 78.12 174 SER A CA 1
ATOM 1279 C C . SER A 1 174 ? 15.128 -3.980 -23.572 1.00 78.12 174 SER A C 1
ATOM 1281 O O . SER A 1 174 ? 15.037 -4.470 -22.447 1.00 78.12 174 SER A O 1
ATOM 1283 N N . ARG A 1 175 ? 15.420 -2.682 -23.748 1.00 79.44 175 ARG A N 1
ATOM 1284 C CA . ARG A 1 175 ? 15.626 -1.753 -22.616 1.00 79.44 175 ARG A CA 1
ATOM 1285 C C . ARG A 1 175 ? 14.384 -1.597 -21.743 1.00 79.44 175 ARG A C 1
ATOM 1287 O O . ARG A 1 175 ? 14.498 -1.636 -20.520 1.00 79.44 175 ARG A O 1
ATOM 1294 N N . THR A 1 176 ? 13.200 -1.470 -22.342 1.00 81.94 176 THR A N 1
ATOM 1295 C CA . THR A 1 176 ? 11.938 -1.418 -21.587 1.00 81.94 176 THR A CA 1
ATOM 1296 C C . THR A 1 176 ? 11.689 -2.722 -20.831 1.00 81.94 176 THR A C 1
ATOM 1298 O O . THR A 1 176 ? 11.370 -2.685 -19.646 1.00 81.94 176 THR A O 1
ATOM 1301 N N . ARG A 1 177 ? 11.900 -3.879 -21.471 1.00 79.00 177 ARG A N 1
ATOM 1302 C CA . ARG A 1 177 ? 11.757 -5.194 -20.821 1.00 79.00 177 ARG A CA 1
ATOM 1303 C C . ARG A 1 177 ? 12.721 -5.367 -19.648 1.00 79.00 177 ARG A C 1
ATOM 1305 O O . ARG A 1 177 ? 12.299 -5.826 -18.590 1.00 79.00 177 ARG A O 1
ATOM 1312 N N . LEU A 1 178 ? 13.978 -4.951 -19.812 1.00 81.31 178 LEU A N 1
ATOM 1313 C CA . LEU A 1 178 ? 14.975 -4.949 -18.742 1.00 81.31 178 LEU A CA 1
ATOM 1314 C C . LEU A 1 178 ? 14.535 -4.060 -17.573 1.00 81.31 178 LEU A C 1
ATOM 1316 O O . LEU A 1 178 ? 14.571 -4.498 -16.426 1.00 81.31 178 LEU A O 1
ATOM 1320 N N . ALA A 1 179 ? 14.074 -2.837 -17.853 1.00 80.38 179 ALA A N 1
ATOM 1321 C CA . ALA A 1 179 ? 13.595 -1.917 -16.825 1.00 80.38 179 ALA A CA 1
ATOM 1322 C C . ALA A 1 179 ? 12.394 -2.487 -16.048 1.00 80.38 179 ALA A C 1
ATOM 1324 O O . ALA A 1 179 ? 12.376 -2.414 -14.820 1.00 80.38 179 ALA A O 1
ATOM 1325 N N . CYS A 1 180 ? 11.431 -3.112 -16.735 1.00 79.19 180 CYS A N 1
ATOM 1326 C CA . CYS A 1 180 ? 10.297 -3.779 -16.092 1.00 79.19 180 CYS A CA 1
ATOM 1327 C C . CYS A 1 180 ? 10.744 -4.941 -15.191 1.00 79.19 180 CYS A C 1
ATOM 1329 O O . CYS A 1 180 ? 10.304 -5.024 -14.046 1.00 79.19 180 CYS A O 1
ATOM 1331 N N . ALA A 1 181 ? 11.638 -5.807 -15.679 1.00 76.75 181 ALA A N 1
ATOM 1332 C CA . ALA A 1 181 ? 12.141 -6.951 -14.920 1.00 76.75 181 ALA A CA 1
ATOM 1333 C C . ALA A 1 181 ? 12.917 -6.512 -13.663 1.00 76.75 181 ALA A C 1
ATOM 1335 O O . ALA A 1 181 ? 12.675 -7.011 -12.564 1.00 76.75 181 ALA A O 1
ATOM 1336 N N . LEU A 1 182 ? 13.793 -5.510 -13.792 1.00 81.25 182 LEU A N 1
ATOM 1337 C CA . LEU A 1 182 ? 14.504 -4.923 -12.652 1.00 81.25 182 LEU A CA 1
ATOM 1338 C C . LEU A 1 182 ? 13.546 -4.248 -11.658 1.00 81.25 182 LEU A C 1
ATOM 1340 O O . LEU A 1 182 ? 13.761 -4.334 -10.448 1.00 81.25 182 LEU A O 1
ATOM 1344 N N . GLY A 1 183 ? 12.478 -3.612 -12.148 1.00 78.81 183 GLY A N 1
ATOM 1345 C CA . GLY A 1 183 ? 11.410 -3.060 -11.315 1.00 78.81 183 GLY A CA 1
ATOM 1346 C C . GLY A 1 183 ? 10.714 -4.133 -10.471 1.00 78.81 183 GLY A C 1
ATOM 1347 O O . GLY A 1 183 ? 10.599 -3.972 -9.256 1.00 78.81 183 GLY A O 1
ATOM 1348 N N . GLY A 1 184 ? 10.333 -5.259 -11.087 1.00 76.56 184 GLY A N 1
ATOM 1349 C CA . GLY A 1 184 ? 9.704 -6.399 -10.404 1.00 76.56 184 GLY A CA 1
ATOM 1350 C C . GLY A 1 184 ? 10.591 -7.031 -9.324 1.00 76.56 184 GLY A C 1
ATOM 1351 O O . GLY A 1 184 ? 10.145 -7.239 -8.187 1.00 76.56 184 GLY A O 1
ATOM 1352 N N . LEU A 1 185 ? 11.878 -7.238 -9.633 1.00 78.25 185 LEU A N 1
ATOM 1353 C CA . LEU A 1 185 ? 12.876 -7.705 -8.662 1.00 78.25 185 LEU A CA 1
ATOM 1354 C C . LEU A 1 185 ? 12.977 -6.761 -7.466 1.00 78.25 185 LEU A C 1
ATOM 1356 O O . LEU A 1 185 ? 12.882 -7.186 -6.312 1.00 78.25 185 LEU A O 1
ATOM 1360 N N . ARG A 1 186 ? 13.139 -5.463 -7.739 1.00 80.62 186 ARG A N 1
ATOM 1361 C CA . ARG A 1 186 ? 13.290 -4.444 -6.700 1.00 80.62 186 ARG A CA 1
ATOM 1362 C C . ARG A 1 186 ? 12.059 -4.390 -5.802 1.00 80.62 186 ARG A C 1
ATOM 1364 O O . ARG A 1 186 ? 12.211 -4.366 -4.582 1.00 80.62 186 ARG A O 1
ATOM 1371 N N . ALA A 1 187 ? 10.859 -4.453 -6.373 1.00 78.19 187 ALA A N 1
ATOM 1372 C CA . ALA A 1 187 ? 9.617 -4.469 -5.609 1.00 78.19 187 ALA A CA 1
ATOM 1373 C C . ALA A 1 187 ? 9.514 -5.659 -4.663 1.00 78.19 187 ALA A C 1
ATOM 1375 O O . ALA A 1 187 ? 9.221 -5.487 -3.475 1.00 78.19 187 ALA A O 1
ATOM 1376 N N . THR A 1 188 ? 9.835 -6.846 -5.167 1.00 78.50 188 THR A N 1
ATOM 1377 C CA . THR A 1 188 ? 9.790 -8.071 -4.373 1.00 78.50 188 THR A CA 1
ATOM 1378 C C . THR A 1 188 ? 10.794 -8.029 -3.221 1.00 78.50 188 THR A C 1
ATOM 1380 O O . THR A 1 188 ? 10.439 -8.329 -2.079 1.00 78.50 188 THR A O 1
ATOM 1383 N N . LEU A 1 189 ? 12.028 -7.591 -3.483 1.00 81.44 189 LEU A N 1
ATOM 1384 C CA . LEU A 1 189 ? 13.073 -7.495 -2.462 1.00 81.44 189 LEU A CA 1
ATOM 1385 C C . LEU A 1 189 ? 12.747 -6.451 -1.385 1.00 81.44 189 LEU A C 1
ATOM 1387 O O . LEU A 1 189 ? 12.938 -6.725 -0.200 1.00 81.44 189 LEU A O 1
ATOM 1391 N N . PHE A 1 190 ? 12.201 -5.290 -1.760 1.00 82.44 190 PHE A N 1
ATOM 1392 C CA . PHE A 1 190 ? 11.770 -4.271 -0.795 1.00 82.44 190 PHE A CA 1
ATOM 1393 C C . PHE A 1 190 ? 10.625 -4.769 0.096 1.00 82.44 190 PHE A C 1
ATOM 1395 O O . PHE A 1 190 ? 10.683 -4.608 1.317 1.00 82.44 190 PHE A O 1
ATOM 1402 N N . ALA A 1 191 ? 9.613 -5.418 -0.489 1.00 81.69 191 ALA A N 1
ATOM 1403 C CA . ALA A 1 191 ? 8.498 -5.981 0.270 1.00 81.69 191 ALA A CA 1
ATOM 1404 C C . ALA A 1 191 ? 8.980 -7.037 1.277 1.00 81.69 191 ALA A C 1
ATOM 1406 O O . ALA A 1 191 ? 8.588 -7.010 2.446 1.00 81.69 191 ALA A O 1
ATOM 1407 N N . LEU A 1 192 ? 9.871 -7.939 0.850 1.00 80.75 192 LEU A N 1
ATOM 1408 C CA . LEU A 1 192 ? 10.473 -8.946 1.725 1.00 80.75 192 LEU A CA 1
ATOM 1409 C C . LEU A 1 192 ? 11.315 -8.292 2.827 1.00 80.75 192 LEU A C 1
ATOM 1411 O O . LEU A 1 192 ? 11.107 -8.586 4.004 1.00 80.75 192 LEU A O 1
ATOM 1415 N N . GLY A 1 193 ? 12.197 -7.355 2.477 1.00 82.12 193 GLY A N 1
ATOM 1416 C CA . GLY A 1 193 ? 13.044 -6.634 3.430 1.00 82.12 193 GLY A CA 1
ATOM 1417 C C . GLY A 1 193 ? 12.257 -5.897 4.518 1.00 82.12 193 GLY A C 1
ATOM 1418 O O . GLY A 1 193 ? 12.727 -5.795 5.649 1.00 82.12 193 GLY A O 1
ATOM 1419 N N . ALA A 1 194 ? 11.038 -5.447 4.215 1.00 85.19 194 ALA A N 1
ATOM 1420 C CA . ALA A 1 194 ? 10.146 -4.794 5.168 1.00 85.19 194 ALA A CA 1
ATOM 1421 C C . ALA A 1 194 ? 9.274 -5.772 5.978 1.00 85.19 194 ALA A C 1
ATOM 1423 O O . ALA A 1 194 ? 9.073 -5.581 7.182 1.00 85.19 194 ALA A O 1
ATOM 1424 N N . LEU A 1 195 ? 8.770 -6.845 5.356 1.00 81.69 195 LEU A N 1
ATOM 1425 C CA . LEU A 1 195 ? 7.932 -7.843 6.035 1.00 81.69 195 LEU A CA 1
ATOM 1426 C C . LEU A 1 195 ? 8.717 -8.705 7.017 1.00 81.69 195 LEU A C 1
ATOM 1428 O O . LEU A 1 195 ? 8.221 -9.002 8.109 1.00 81.69 195 LEU A O 1
ATOM 1432 N N . LEU A 1 196 ? 9.938 -9.093 6.643 1.00 81.62 196 LEU A N 1
ATOM 1433 C CA . LEU A 1 196 ? 10.772 -9.980 7.444 1.00 81.62 196 LEU A CA 1
ATOM 1434 C C . LEU A 1 196 ? 11.011 -9.442 8.874 1.00 81.62 196 LEU A C 1
ATOM 1436 O O . LEU A 1 196 ? 10.779 -10.177 9.843 1.00 81.62 196 LEU A O 1
ATOM 1440 N N . PRO A 1 197 ? 11.393 -8.167 9.076 1.00 80.25 197 PRO A N 1
ATOM 1441 C CA . PRO A 1 197 ? 11.487 -7.599 10.413 1.00 80.25 197 PRO A CA 1
ATOM 1442 C C . PRO A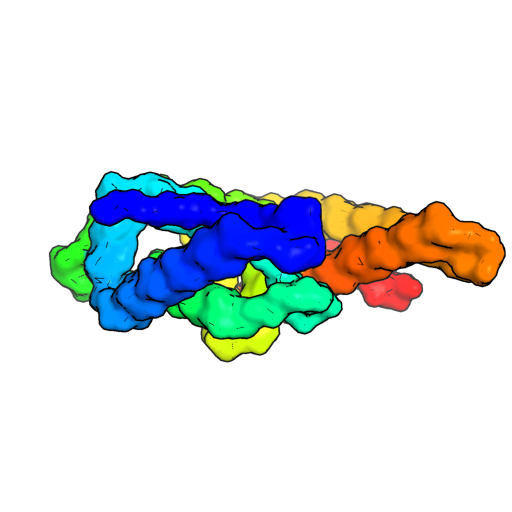 1 197 ? 10.108 -7.349 11.041 1.00 80.25 197 PRO A C 1
ATOM 1444 O O . PRO A 1 197 ? 9.979 -7.475 12.261 1.00 80.25 197 PRO A O 1
ATOM 1447 N N . ALA A 1 198 ? 9.067 -7.021 10.270 1.00 81.19 198 ALA A N 1
ATOM 1448 C CA . ALA A 1 198 ? 7.734 -6.715 10.804 1.00 81.19 198 ALA A CA 1
ATOM 1449 C C . ALA A 1 198 ? 7.070 -7.874 11.553 1.00 81.19 198 ALA A C 1
ATOM 1451 O O . ALA A 1 198 ? 6.342 -7.637 12.516 1.00 81.19 198 ALA A O 1
ATOM 1452 N N . CYS A 1 199 ? 7.358 -9.121 11.178 1.00 75.44 199 CYS A N 1
ATOM 1453 C CA . CYS A 1 199 ? 6.838 -10.297 11.872 1.00 75.44 199 CYS A CA 1
ATOM 1454 C C . CYS A 1 199 ? 7.898 -11.394 12.025 1.00 75.44 199 CYS A C 1
ATOM 1456 O O . CYS A 1 199 ? 7.825 -12.404 11.329 1.00 75.44 199 CYS A O 1
ATOM 1458 N N . PRO A 1 200 ? 8.831 -11.274 12.992 1.00 72.31 200 PRO A N 1
ATOM 1459 C CA . PRO A 1 200 ? 9.945 -12.213 13.152 1.00 72.31 200 PRO A CA 1
ATOM 1460 C C . PRO A 1 20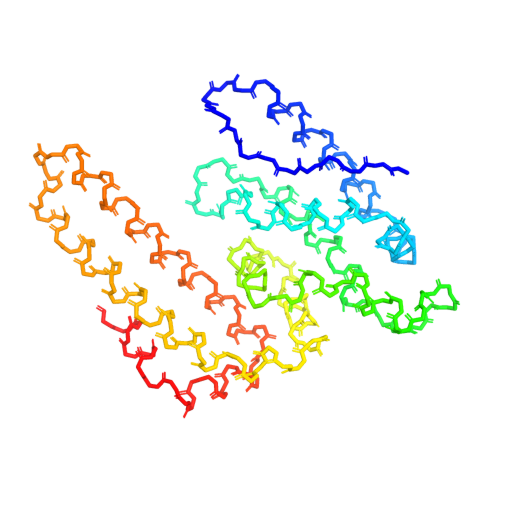0 ? 9.499 -13.675 13.288 1.00 72.31 200 PRO A C 1
ATOM 1462 O O . PRO A 1 200 ? 10.114 -14.567 12.717 1.00 72.31 200 PRO A O 1
ATOM 1465 N N . ALA A 1 201 ? 8.388 -13.940 13.982 1.00 69.38 201 ALA A N 1
ATOM 1466 C CA . ALA A 1 201 ? 7.853 -15.296 14.125 1.00 69.38 201 ALA A CA 1
ATOM 1467 C C . ALA A 1 201 ? 7.346 -15.880 12.792 1.00 69.38 201 ALA A C 1
ATOM 1469 O O . ALA A 1 201 ? 7.556 -17.056 12.499 1.00 69.38 201 ALA A O 1
ATOM 1470 N N . SER A 1 202 ? 6.694 -15.059 11.970 1.00 67.44 202 SER A N 1
ATOM 1471 C CA . SER A 1 202 ? 6.192 -15.448 10.648 1.00 67.44 202 SER A CA 1
ATOM 1472 C C . SER A 1 202 ? 7.327 -15.583 9.642 1.00 67.44 202 SER A C 1
ATOM 1474 O O . SER A 1 202 ? 7.324 -16.501 8.833 1.00 67.44 202 SER A O 1
ATOM 1476 N N . THR A 1 203 ? 8.333 -14.723 9.760 1.00 67.69 203 THR A N 1
ATOM 1477 C CA . THR A 1 203 ? 9.606 -14.786 9.045 1.00 67.69 203 THR A CA 1
ATOM 1478 C C . THR A 1 203 ? 10.331 -16.085 9.319 1.00 67.69 203 THR A C 1
ATOM 1480 O O . THR A 1 203 ? 10.670 -16.790 8.382 1.00 67.69 203 THR A O 1
ATOM 1483 N N . LEU A 1 204 ? 10.489 -16.474 10.584 1.00 67.19 204 LEU A N 1
ATOM 1484 C CA . LEU A 1 204 ? 11.096 -17.758 10.930 1.00 67.19 204 LEU A CA 1
ATOM 1485 C C . LEU A 1 204 ? 10.310 -18.934 10.338 1.00 67.19 204 LEU A C 1
ATOM 1487 O O . LEU A 1 204 ? 10.912 -19.879 9.847 1.00 67.19 204 LEU A O 1
ATOM 1491 N N . ARG A 1 205 ? 8.972 -18.867 10.316 1.00 67.38 205 ARG A N 1
ATOM 1492 C CA . ARG A 1 205 ? 8.131 -19.897 9.678 1.00 67.38 205 ARG A CA 1
ATOM 1493 C C . ARG A 1 205 ? 8.250 -19.918 8.154 1.00 67.38 205 ARG A C 1
ATOM 1495 O O . ARG A 1 205 ? 8.190 -20.998 7.575 1.00 67.38 205 ARG A O 1
ATOM 1502 N N . LEU A 1 206 ? 8.389 -18.754 7.520 1.00 67.06 206 LEU A N 1
ATOM 1503 C CA . LEU A 1 206 ? 8.633 -18.616 6.085 1.00 67.06 206 LEU A CA 1
ATOM 1504 C C . LEU A 1 206 ? 10.001 -19.218 5.742 1.00 67.06 206 LEU A C 1
ATOM 1506 O O . LEU A 1 206 ? 10.065 -20.160 4.964 1.00 67.06 206 LEU A O 1
ATOM 1510 N N . LEU A 1 207 ? 11.061 -18.751 6.404 1.00 65.31 207 LEU A N 1
ATOM 1511 C CA . LEU A 1 207 ? 12.440 -19.202 6.212 1.00 65.31 207 LEU A CA 1
ATOM 1512 C C . LEU A 1 207 ? 12.602 -20.705 6.486 1.00 65.31 207 LEU A C 1
ATOM 1514 O O . LEU A 1 207 ? 13.236 -21.399 5.703 1.00 65.31 207 LEU A O 1
ATOM 1518 N N . ALA A 1 208 ? 11.962 -21.236 7.532 1.00 64.56 208 ALA A N 1
ATOM 1519 C CA . ALA A 1 208 ? 12.023 -22.662 7.868 1.00 64.56 208 ALA A CA 1
ATOM 1520 C C . ALA A 1 208 ? 11.272 -23.577 6.883 1.00 64.56 208 ALA A C 1
ATOM 1522 O O . ALA A 1 208 ? 11.431 -24.793 6.942 1.00 64.56 208 ALA A O 1
ATOM 1523 N N . ARG A 1 209 ? 10.402 -23.032 6.022 1.00 66.06 209 ARG A N 1
ATOM 1524 C CA . ARG A 1 209 ? 9.569 -23.817 5.091 1.00 66.06 209 ARG A CA 1
ATOM 1525 C C . ARG A 1 209 ? 9.819 -23.501 3.621 1.00 66.06 209 ARG A C 1
ATOM 1527 O O . ARG A 1 209 ? 9.170 -24.111 2.774 1.00 66.06 209 ARG A O 1
ATOM 1534 N N . GLN A 1 210 ? 10.661 -22.520 3.310 1.00 69.56 210 GLN A N 1
ATOM 1535 C CA . GLN A 1 210 ? 10.824 -21.957 1.967 1.00 69.56 210 GLN A CA 1
ATOM 1536 C C . GLN A 1 210 ? 12.308 -21.757 1.642 1.00 69.56 210 GLN A C 1
ATOM 1538 O O . GLN A 1 210 ? 12.743 -20.636 1.386 1.00 69.56 210 GLN A O 1
ATOM 1543 N N . HIS A 1 211 ? 13.076 -22.852 1.643 1.00 60.47 211 HIS A N 1
ATOM 1544 C CA . HIS A 1 211 ? 14.472 -22.851 1.188 1.00 60.47 211 HIS A CA 1
ATOM 1545 C C . HIS A 1 211 ? 14.604 -22.249 -0.220 1.00 60.47 211 HIS A C 1
ATOM 1547 O O . HIS A 1 211 ? 15.456 -21.393 -0.431 1.00 60.47 211 HIS A O 1
ATOM 1553 N N . ASP A 1 212 ? 13.656 -22.552 -1.111 1.00 68.44 212 ASP A N 1
ATOM 1554 C CA . ASP A 1 212 ? 13.606 -22.011 -2.472 1.00 68.44 212 ASP A CA 1
ATOM 1555 C C . ASP A 1 212 ? 13.595 -20.476 -2.537 1.00 68.44 212 ASP A C 1
ATOM 1557 O O . ASP A 1 212 ? 14.068 -19.911 -3.517 1.00 68.44 212 ASP A O 1
ATOM 1561 N N . LEU A 1 213 ? 13.012 -19.790 -1.546 1.00 68.06 213 LEU A N 1
ATOM 1562 C CA . LEU A 1 213 ? 12.967 -18.324 -1.526 1.00 68.06 213 LEU A CA 1
ATOM 1563 C C . LEU A 1 213 ? 14.311 -17.731 -1.103 1.00 68.06 213 LEU A C 1
ATOM 1565 O O . LEU A 1 213 ? 14.699 -16.687 -1.614 1.00 68.06 213 LEU A O 1
ATOM 1569 N N . LEU A 1 214 ? 15.002 -18.389 -0.171 1.00 67.31 214 LEU A N 1
ATOM 1570 C CA . LEU A 1 214 ? 16.350 -18.001 0.234 1.00 67.31 214 LEU A CA 1
ATOM 1571 C C . LEU A 1 214 ? 17.353 -18.237 -0.895 1.00 67.31 214 LEU A C 1
ATOM 1573 O O . LEU A 1 214 ? 18.175 -17.368 -1.152 1.00 67.31 214 LEU A O 1
ATOM 1577 N N . GLU A 1 215 ? 17.245 -19.370 -1.588 1.00 69.62 215 GLU A N 1
ATOM 1578 C CA . GLU A 1 215 ? 18.055 -19.669 -2.772 1.00 69.62 215 GLU A CA 1
ATOM 1579 C C . GLU A 1 215 ? 17.783 -18.662 -3.892 1.00 69.62 215 GLU A C 1
ATOM 1581 O O . GLU A 1 215 ? 18.715 -18.037 -4.380 1.00 69.62 215 GLU A O 1
ATOM 1586 N N . ALA A 1 216 ? 16.512 -18.400 -4.218 1.00 68.62 216 ALA A N 1
ATOM 1587 C CA . ALA A 1 216 ? 16.143 -17.414 -5.238 1.00 68.62 216 ALA A CA 1
ATOM 1588 C C . ALA A 1 216 ? 16.581 -15.974 -4.915 1.00 68.62 216 ALA A C 1
ATOM 1590 O O . ALA A 1 216 ? 16.610 -15.141 -5.812 1.00 68.62 216 ALA A O 1
ATOM 1591 N N . ALA A 1 217 ? 16.839 -15.652 -3.645 1.00 65.38 217 ALA A N 1
ATOM 1592 C CA . ALA A 1 217 ? 17.361 -14.349 -3.235 1.00 65.38 217 ALA A CA 1
ATOM 1593 C C . ALA A 1 217 ? 18.900 -14.297 -3.198 1.00 65.38 217 ALA A C 1
ATOM 1595 O O . ALA A 1 217 ? 19.456 -13.204 -3.107 1.00 65.38 217 ALA A O 1
ATOM 1596 N N . ALA A 1 218 ? 19.570 -15.453 -3.192 1.00 65.94 218 ALA A N 1
ATOM 1597 C CA . ALA A 1 218 ? 21.027 -15.573 -3.168 1.00 65.94 218 ALA A CA 1
ATOM 1598 C C . ALA A 1 218 ? 21.641 -15.739 -4.571 1.00 65.94 218 ALA A C 1
ATOM 1600 O O . ALA A 1 218 ? 22.827 -15.452 -4.739 1.00 65.94 218 ALA A O 1
ATOM 1601 N N . GLU A 1 219 ? 20.848 -16.219 -5.532 1.00 61.59 219 GLU A N 1
ATOM 1602 C CA . GLU A 1 219 ? 21.138 -16.263 -6.975 1.00 61.59 219 GLU A CA 1
ATOM 1603 C C . GLU A 1 219 ? 21.081 -14.869 -7.623 1.00 61.59 219 GLU A C 1
ATOM 1605 O O . GLU A 1 219 ? 21.959 -14.597 -8.474 1.00 61.59 219 GLU A O 1
#

Foldseek 3Di:
DAQDAQDAAPDPPRPVNVVSVVRNLVVLVVLLPDQLLVLQVCLLVYLRVLRNLQRCLPHQDFPPDPNHDPSSLVSSLSSLCSLQVDDPDDPSHDDLVSSLVSCVVCLDLVNLLSLQRHNLPPPPSLQSSLRSCVSDVVSLVCLLVVLVVLLVLLVVLVVQLVVLVVVVVPDPVSVVSNVVSVVSNSSSVSSCSRNCSSHVPSNCVNVVNRVSSVVSVVD